Protein AF-A0A3B4EG33-F1 (afdb_monomer)

InterPro domains:
  IPR003597 Immunoglobulin C1-set [PF07654] (203-284)
  IPR003597 Immunoglobulin C1-set [SM00407] (216-288)
  IPR003598 Immunoglobulin subtype 2 [SM00408] (91-174)
  IPR003599 Immunoglobulin domain subtype [SM00409] (85-185)
  IPR007110 Immunoglobulin-like domain [PS50835] (79-181)
  IPR007110 Immunoglobulin-like domain [PS50835] (200-291)
  IPR013106 Immunoglobulin V-set domain [PF07686] (83-178)
  IPR013106 Immunoglobulin V-set domain [SM00406] (95-169)
  IPR013783 Immunoglobulin-like fold [G3DSA:2.60.40.10] (71-199)
  IPR013783 Immunoglobulin-like fold [G3DSA:2.60.40.10] (200-301)
  IPR036179 Immunoglobulin-like domain superfamily [SSF48726] (80-194)
  IPR036179 Immunoglobulin-like domain superfamily [SSF48726] (197-286)
  IPR050150 Immunoglobulin Variable Light Chain [PTHR23267] (76-169)

Sequence (302 aa):
MTESCCPTNFTHSNHDFGLHLHLDAHPLDSRSLTHLSLCKLISVLFDVHCVVFYVSYNISFNVFILFFSFTFSGSSGQITVTQTPAVKTVSPGDSVTISCRTSPAVYADVALSWYQQKPGEAPKLLIYSADTLDDGVPARFSGSGSGSDFTLTISNVQTEDAGDYYCQSLHEISGINQFVSLWYTFGGGTKLSVGSVAAPTLTVLPPSSVELQQGKATLVCLANKGFPSDWRLSWKVDGSSWSSGVSQSPGLLQKDNGLYSWSSTLTLQEDQWLKKTVTCEATKDSQPPVSQTLRREQCTGQ

Structure (mmCIF, N/CA/C/O backbone):
data_AF-A0A3B4EG33-F1
#
_entry.id   AF-A0A3B4EG33-F1
#
loop_
_atom_site.group_PDB
_atom_site.id
_atom_site.type_symbol
_atom_site.label_atom_id
_atom_site.label_alt_id
_atom_site.label_comp_id
_atom_site.label_asym_id
_atom_site.label_entity_id
_atom_site.label_seq_id
_atom_site.pdbx_PDB_ins_code
_atom_site.Cartn_x
_atom_site.Cartn_y
_atom_site.Cartn_z
_atom_site.occupancy
_atom_site.B_iso_or_equiv
_atom_site.auth_seq_id
_atom_site.auth_comp_id
_atom_site.auth_asym_id
_atom_site.auth_atom_id
_atom_site.pdbx_PDB_model_num
ATOM 1 N N . MET A 1 1 ? 62.192 -4.457 61.101 1.00 24.97 1 MET A N 1
ATOM 2 C CA . MET A 1 1 ? 62.662 -3.128 60.666 1.00 24.97 1 MET A CA 1
ATOM 3 C C . MET A 1 1 ? 62.857 -3.252 59.168 1.00 24.97 1 MET A C 1
ATOM 5 O O . MET A 1 1 ? 63.709 -4.029 58.769 1.00 24.97 1 MET A O 1
ATOM 9 N N . THR A 1 2 ? 61.780 -2.974 58.422 1.00 24.73 2 THR A N 1
ATOM 10 C CA . THR A 1 2 ? 61.664 -1.782 57.543 1.00 24.73 2 THR A CA 1
ATOM 11 C C . THR A 1 2 ? 62.662 -1.912 56.386 1.00 24.73 2 THR A C 1
ATOM 13 O O . THR A 1 2 ? 63.853 -1.991 56.625 1.00 24.73 2 THR A O 1
ATOM 16 N N . GLU A 1 3 ? 62.262 -2.060 55.128 1.00 26.31 3 GLU A N 1
ATOM 17 C CA . GLU A 1 3 ? 61.272 -1.244 54.433 1.00 26.31 3 GLU A CA 1
ATOM 18 C C . GLU A 1 3 ? 60.801 -1.924 53.142 1.00 26.31 3 GLU A C 1
ATOM 20 O O . GLU A 1 3 ? 61.539 -2.634 52.461 1.00 26.31 3 GLU A O 1
ATOM 25 N N . SER A 1 4 ? 59.546 -1.652 52.806 1.00 29.95 4 SER A N 1
ATOM 26 C CA . SER A 1 4 ? 59.002 -1.739 51.462 1.00 29.95 4 SER A CA 1
ATOM 27 C C . SER A 1 4 ? 59.868 -0.962 50.466 1.00 29.95 4 SER A C 1
ATOM 29 O O . SER A 1 4 ? 59.920 0.264 50.528 1.00 29.95 4 SER A O 1
ATOM 31 N N . CYS A 1 5 ? 60.433 -1.628 49.460 1.00 27.00 5 CYS A N 1
ATOM 32 C CA . CYS A 1 5 ? 60.751 -0.958 48.197 1.00 27.00 5 CYS A CA 1
ATOM 33 C C . CYS A 1 5 ? 59.521 -0.991 47.287 1.00 27.00 5 CYS A C 1
ATOM 35 O O . CYS A 1 5 ? 59.492 -1.651 46.257 1.00 27.00 5 CYS A O 1
ATOM 37 N N . CYS A 1 6 ? 58.481 -0.287 47.707 1.00 37.41 6 CYS A N 1
ATOM 38 C CA . CYS A 1 6 ? 57.630 0.477 46.808 1.00 37.41 6 CYS A CA 1
ATOM 39 C C . CYS A 1 6 ? 57.220 1.699 47.629 1.00 37.41 6 CYS A C 1
ATOM 41 O O . CYS A 1 6 ? 56.752 1.536 48.754 1.00 37.41 6 CYS A O 1
ATOM 43 N N . PRO A 1 7 ? 57.430 2.910 47.108 1.00 34.12 7 PRO A N 1
ATOM 44 C CA . PRO A 1 7 ? 56.523 3.311 46.047 1.00 34.12 7 PRO A CA 1
ATOM 45 C C . PRO A 1 7 ? 57.210 4.136 44.961 1.00 34.12 7 PRO A C 1
ATOM 47 O O . PRO A 1 7 ? 58.134 4.896 45.226 1.00 34.12 7 PRO A O 1
ATOM 50 N N . THR A 1 8 ? 56.674 4.104 43.748 1.00 33.59 8 THR A N 1
ATOM 51 C CA . THR A 1 8 ? 56.235 5.371 43.156 1.00 33.59 8 THR A CA 1
ATOM 52 C C . THR A 1 8 ? 55.248 5.131 42.030 1.00 33.59 8 THR A C 1
ATOM 54 O O . THR A 1 8 ? 55.395 4.249 41.191 1.00 33.59 8 THR A O 1
ATOM 57 N N . ASN A 1 9 ? 54.185 5.919 42.108 1.00 26.64 9 ASN A N 1
ATOM 58 C CA . ASN A 1 9 ? 53.047 5.970 41.220 1.00 26.64 9 ASN A CA 1
ATOM 59 C C . ASN A 1 9 ? 53.466 6.140 39.757 1.00 26.64 9 ASN A C 1
ATOM 61 O O . ASN A 1 9 ? 54.214 7.056 39.425 1.00 26.64 9 ASN A O 1
ATOM 65 N N . PHE A 1 10 ? 52.879 5.336 38.873 1.00 28.81 10 PHE A N 1
ATOM 66 C CA . PHE A 1 10 ? 52.752 5.706 37.468 1.00 28.81 10 PHE A CA 1
ATOM 67 C C . PHE A 1 10 ? 51.628 6.738 37.348 1.00 28.81 10 PHE A C 1
ATOM 69 O O . PHE A 1 10 ? 50.454 6.389 37.245 1.00 28.81 10 PHE A O 1
ATOM 76 N N . THR A 1 11 ? 51.969 8.023 37.388 1.00 25.95 11 THR A N 1
ATOM 77 C CA . THR A 1 11 ? 51.078 9.077 36.890 1.0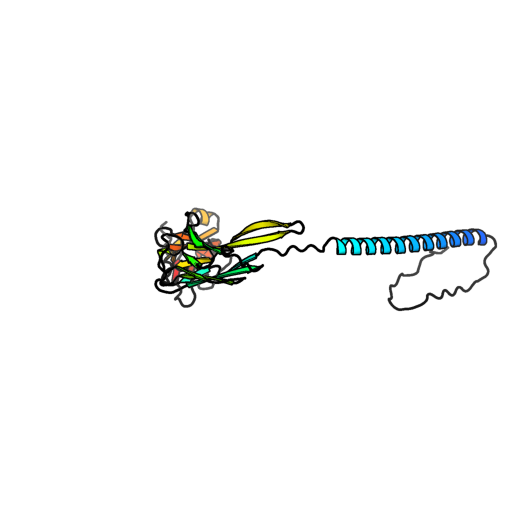0 25.95 11 THR A CA 1
ATOM 78 C C . THR A 1 11 ? 51.411 9.349 35.431 1.00 25.95 11 THR A C 1
ATOM 80 O O . THR A 1 11 ? 52.515 9.778 35.105 1.00 25.95 11 THR A O 1
ATOM 83 N N . HIS A 1 12 ? 50.444 9.079 34.558 1.00 27.97 12 HIS A N 1
ATOM 84 C CA . HIS A 1 12 ? 50.509 9.375 33.134 1.00 27.97 12 HIS A CA 1
ATOM 85 C C . HIS A 1 12 ? 50.357 10.888 32.925 1.00 27.97 12 HIS A C 1
ATOM 87 O O . HIS A 1 12 ? 49.354 11.471 33.332 1.00 27.97 12 HIS A O 1
ATOM 93 N N . SER A 1 13 ? 51.338 11.519 32.285 1.00 27.19 13 SER A N 1
ATOM 94 C CA . SER A 1 13 ? 51.244 12.899 31.811 1.00 27.19 13 SER A CA 1
ATOM 95 C C . SER A 1 13 ? 51.891 12.977 30.436 1.00 27.19 13 SER A C 1
ATOM 97 O O . SER A 1 13 ? 53.105 12.841 30.304 1.00 27.19 13 SER A O 1
ATOM 99 N N . ASN A 1 14 ? 51.060 13.188 29.415 1.00 36.12 14 ASN A N 1
ATOM 100 C CA . ASN A 1 14 ? 51.507 13.636 28.103 1.00 36.12 14 ASN A CA 1
ATOM 101 C C . ASN A 1 14 ? 52.147 15.011 28.270 1.00 36.12 14 ASN A C 1
ATOM 103 O O . ASN A 1 14 ? 51.453 15.929 28.685 1.00 36.12 14 ASN A O 1
ATOM 107 N N . HIS A 1 15 ? 53.433 15.134 27.967 1.00 28.55 15 HIS A N 1
ATOM 108 C CA . HIS A 1 15 ? 54.049 16.249 27.248 1.00 28.55 15 HIS A CA 1
ATOM 109 C C . HIS A 1 15 ? 55.567 16.027 27.258 1.00 28.55 15 HIS A C 1
ATOM 111 O O . HIS A 1 15 ? 56.162 15.874 28.315 1.00 28.55 15 HIS A O 1
ATOM 117 N N . ASP A 1 16 ? 56.130 15.954 26.055 1.00 29.36 16 ASP A N 1
ATOM 118 C CA . ASP A 1 16 ? 57.463 16.412 25.655 1.00 29.36 16 ASP A CA 1
ATOM 119 C C . ASP A 1 16 ? 58.681 16.254 26.599 1.00 29.36 16 ASP A C 1
ATOM 121 O O . ASP A 1 16 ? 58.765 16.832 27.675 1.00 29.36 16 ASP A O 1
ATOM 125 N N . PHE A 1 17 ? 59.705 15.595 26.041 1.00 33.69 17 PHE A N 1
ATOM 126 C CA . PHE A 1 17 ? 61.138 15.650 26.368 1.00 33.69 17 PHE A CA 1
ATOM 127 C C . PHE A 1 17 ? 61.648 15.142 27.735 1.00 33.69 17 PHE A C 1
ATOM 129 O O . PHE A 1 17 ? 61.548 15.792 28.765 1.00 33.69 17 PHE A O 1
ATOM 136 N N . GLY A 1 18 ? 62.424 14.051 27.659 1.00 29.05 18 GLY A N 1
ATOM 137 C CA . GLY A 1 18 ? 63.683 13.897 28.401 1.00 29.05 18 GLY A CA 1
ATOM 138 C C . GLY A 1 18 ? 63.581 13.536 29.885 1.00 29.05 18 GLY A C 1
ATOM 139 O O . GLY A 1 18 ? 63.550 14.402 30.752 1.00 29.05 18 GLY A O 1
ATOM 140 N N . LEU A 1 19 ? 63.677 12.243 30.203 1.00 29.06 19 LEU A N 1
ATOM 141 C CA . LEU A 1 19 ? 63.882 11.782 31.578 1.00 29.06 19 LEU A CA 1
ATOM 142 C C . LEU A 1 19 ? 65.368 11.909 31.957 1.00 29.06 19 LEU A C 1
ATOM 144 O O . LEU A 1 19 ? 66.188 11.037 31.673 1.00 29.06 19 LEU A O 1
ATOM 148 N N . HIS A 1 20 ? 65.708 13.029 32.595 1.00 27.95 20 HIS A N 1
ATOM 149 C CA . HIS A 1 20 ? 66.979 13.230 33.285 1.00 27.95 20 HIS A CA 1
ATOM 150 C C . HIS A 1 20 ? 66.921 12.515 34.647 1.00 27.95 20 HIS A C 1
ATOM 152 O O . HIS A 1 20 ? 66.237 12.963 35.564 1.00 27.95 20 HIS A O 1
ATOM 158 N N . LEU A 1 21 ? 67.632 11.393 34.789 1.00 29.31 21 LEU A N 1
ATOM 159 C CA . LEU A 1 21 ? 67.801 10.706 36.073 1.00 29.31 21 LEU A CA 1
ATOM 160 C C . LEU A 1 21 ? 68.976 11.329 36.837 1.00 29.31 21 LEU A C 1
ATOM 162 O O . LEU A 1 21 ? 70.129 11.205 36.422 1.00 29.31 21 LEU A O 1
ATOM 166 N N . HIS A 1 22 ? 68.680 11.994 37.954 1.00 26.39 22 HIS A N 1
ATOM 167 C CA . HIS A 1 22 ? 69.670 12.428 38.937 1.00 26.39 22 HIS A CA 1
ATOM 168 C C . HIS A 1 22 ? 69.702 11.399 40.075 1.00 26.39 22 HIS A C 1
ATOM 170 O O . HIS A 1 22 ? 68.672 11.111 40.678 1.00 26.39 22 HIS A O 1
ATOM 176 N N . LEU A 1 23 ? 70.867 10.802 40.324 1.00 30.48 23 LEU A N 1
ATOM 177 C CA . LEU A 1 23 ? 71.096 9.840 41.402 1.00 30.48 23 LEU A CA 1
ATOM 178 C C . LEU A 1 23 ? 72.274 10.345 42.237 1.00 30.48 23 LEU A C 1
ATOM 180 O O . LEU A 1 23 ? 73.426 10.212 41.825 1.00 30.48 23 LEU A O 1
ATOM 184 N N . ASP A 1 24 ? 71.972 10.925 43.398 1.00 26.70 24 ASP A N 1
ATOM 185 C CA . ASP A 1 24 ? 72.963 11.233 44.428 1.00 26.70 24 ASP A CA 1
ATOM 186 C C . ASP A 1 24 ? 73.459 9.926 45.064 1.00 26.70 24 ASP A C 1
ATOM 188 O O . ASP A 1 24 ? 72.682 9.129 45.595 1.00 26.70 24 ASP A O 1
ATOM 192 N N . ALA A 1 25 ? 74.767 9.675 44.982 1.00 33.03 25 ALA A N 1
ATOM 193 C CA . ALA A 1 25 ? 75.395 8.456 45.480 1.00 33.03 25 ALA A CA 1
ATOM 194 C C . ALA A 1 25 ? 76.001 8.671 46.878 1.00 33.03 25 ALA A C 1
ATOM 196 O O . ALA A 1 25 ? 77.049 9.300 47.023 1.00 33.03 25 ALA A O 1
ATOM 197 N N . HIS A 1 26 ? 75.382 8.088 47.908 1.00 32.56 26 HIS A N 1
ATOM 198 C CA . HIS A 1 26 ? 76.055 7.786 49.176 1.00 32.56 26 HIS A CA 1
ATOM 199 C C . HIS A 1 26 ? 76.911 6.505 49.034 1.00 32.56 26 HIS A C 1
ATOM 201 O O . HIS A 1 26 ? 76.544 5.611 48.266 1.00 32.56 26 HIS A O 1
ATOM 207 N N . PRO A 1 27 ? 78.048 6.377 49.746 1.00 31.94 27 PRO A N 1
ATOM 208 C CA . PRO A 1 27 ? 78.968 5.256 49.556 1.00 31.94 27 PRO A CA 1
ATOM 209 C C . PRO A 1 27 ? 78.394 3.962 50.158 1.00 31.94 27 PRO A C 1
ATOM 211 O O . PRO A 1 27 ? 78.076 3.916 51.345 1.00 31.94 27 PRO A O 1
ATOM 214 N N . LEU A 1 28 ? 78.276 2.906 49.342 1.00 36.03 28 LEU A N 1
ATOM 215 C CA . LEU A 1 28 ? 77.775 1.584 49.742 1.00 36.03 28 LEU A CA 1
ATOM 216 C C . LEU A 1 28 ? 78.833 0.479 49.563 1.00 36.03 28 LEU A C 1
ATOM 218 O O . LEU A 1 28 ? 79.635 0.491 48.632 1.00 36.03 28 LEU A O 1
ATOM 222 N N . ASP A 1 29 ? 78.784 -0.468 50.498 1.00 32.62 29 ASP A N 1
ATOM 223 C CA . ASP A 1 29 ? 79.732 -1.539 50.824 1.00 32.62 29 ASP A CA 1
ATOM 224 C C . ASP A 1 29 ? 79.921 -2.635 49.737 1.00 32.62 29 ASP A C 1
ATOM 226 O O . ASP A 1 29 ? 79.068 -2.910 48.888 1.00 32.62 29 ASP A O 1
ATOM 230 N N . SER A 1 30 ? 81.071 -3.306 49.808 1.00 37.91 30 SER A N 1
ATOM 231 C CA . SER A 1 30 ? 81.714 -4.231 48.860 1.00 37.91 30 SER A CA 1
ATOM 232 C C . SER A 1 30 ? 80.951 -5.515 48.474 1.00 37.91 30 SER A C 1
ATOM 234 O O . SER A 1 30 ? 81.369 -6.207 47.546 1.00 37.91 30 SER A O 1
ATOM 236 N N . ARG A 1 31 ? 79.803 -5.831 49.093 1.00 42.84 31 ARG A N 1
ATOM 237 C CA . ARG A 1 31 ? 78.912 -6.946 48.680 1.00 42.84 31 ARG A CA 1
ATOM 238 C C . ARG A 1 31 ? 77.836 -6.555 47.650 1.00 42.84 31 ARG A C 1
ATOM 240 O O . ARG A 1 31 ? 77.095 -7.419 47.193 1.00 42.84 31 ARG A O 1
ATOM 247 N N . SER A 1 32 ? 77.767 -5.281 47.256 1.00 41.88 32 SER A N 1
ATOM 248 C CA . SER A 1 32 ? 76.738 -4.718 46.359 1.00 41.88 32 SER A CA 1
ATOM 249 C C . SER A 1 32 ? 77.097 -4.756 44.855 1.00 41.88 32 SER A C 1
ATOM 251 O O . SER A 1 32 ? 76.221 -4.783 43.990 1.00 41.88 32 SER A O 1
ATOM 253 N N . LEU A 1 33 ? 78.385 -4.817 44.499 1.00 38.12 33 LEU A N 1
ATOM 254 C CA . LEU A 1 33 ? 78.856 -4.572 43.123 1.00 38.12 33 LEU A CA 1
ATOM 255 C C . LEU A 1 33 ? 78.569 -5.702 42.113 1.00 38.12 33 LEU A C 1
ATOM 257 O O . LEU A 1 33 ? 78.346 -5.425 40.934 1.00 38.12 33 LEU A O 1
ATOM 261 N N . THR A 1 34 ? 78.519 -6.966 42.542 1.00 40.66 34 THR A N 1
ATOM 262 C CA . THR A 1 34 ? 78.201 -8.102 41.652 1.00 40.66 34 THR A CA 1
ATOM 263 C C . THR A 1 34 ? 76.704 -8.199 41.342 1.00 40.66 34 THR A C 1
ATOM 265 O O . THR A 1 34 ? 76.329 -8.516 40.214 1.00 40.66 34 THR A O 1
ATOM 268 N N . HIS A 1 35 ? 75.846 -7.841 42.302 1.00 40.53 35 HIS A N 1
ATOM 269 C CA . HIS A 1 35 ? 74.387 -7.833 42.142 1.00 40.53 35 HIS A CA 1
ATOM 270 C C . HIS A 1 35 ? 73.902 -6.646 41.286 1.00 40.53 35 HIS A C 1
ATOM 272 O O . HIS A 1 35 ? 72.966 -6.780 40.498 1.00 40.53 35 HIS A O 1
ATOM 278 N N . LEU A 1 36 ? 74.586 -5.496 41.370 1.00 42.66 36 LEU A N 1
ATOM 279 C CA . LEU A 1 36 ? 74.290 -4.302 40.569 1.00 42.66 36 LEU A CA 1
ATOM 280 C C . LEU A 1 36 ? 74.661 -4.471 39.081 1.00 42.66 36 LEU A C 1
ATOM 282 O O . LEU A 1 36 ? 73.988 -3.923 38.209 1.00 42.66 36 LEU A O 1
ATOM 286 N N . SER A 1 37 ? 75.719 -5.236 38.786 1.00 49.59 37 SER A N 1
ATOM 287 C CA . SER A 1 37 ? 76.188 -5.515 37.418 1.00 49.59 37 SER A CA 1
ATOM 288 C C . SER A 1 37 ? 75.230 -6.436 36.648 1.00 49.59 37 SER A C 1
ATOM 290 O O . SER A 1 37 ? 74.883 -6.160 35.499 1.00 49.59 37 SER A O 1
ATOM 292 N N . LEU A 1 38 ? 74.714 -7.481 37.307 1.00 47.25 38 LEU A N 1
ATOM 293 C CA . LEU A 1 38 ? 73.763 -8.420 36.705 1.00 47.25 38 LEU A CA 1
ATOM 294 C C . LEU A 1 38 ? 72.389 -7.768 36.450 1.00 47.25 38 LEU A C 1
ATOM 296 O O . LEU A 1 38 ? 71.824 -7.938 35.373 1.00 47.25 38 LEU A O 1
ATOM 300 N N . CYS A 1 39 ? 71.885 -6.951 37.387 1.00 44.69 39 CYS A N 1
ATOM 301 C CA . CYS A 1 39 ? 70.633 -6.200 37.205 1.00 44.69 39 CYS A CA 1
ATOM 302 C C . CYS A 1 39 ? 70.703 -5.187 36.051 1.00 44.69 39 CYS A C 1
ATOM 304 O O . CYS A 1 39 ? 69.736 -5.051 35.304 1.00 44.69 39 CYS A O 1
ATOM 306 N N . LYS A 1 40 ? 71.840 -4.498 35.867 1.00 45.72 40 LYS A N 1
ATOM 307 C CA . LYS A 1 40 ? 72.027 -3.559 34.748 1.00 45.72 40 LYS A CA 1
ATOM 308 C C . LYS A 1 40 ? 72.055 -4.272 33.395 1.00 45.72 40 LYS A C 1
ATOM 310 O O . LYS A 1 40 ? 71.432 -3.788 32.458 1.00 45.72 40 LYS A O 1
ATOM 315 N N . LEU A 1 41 ? 72.710 -5.432 33.294 1.00 44.12 41 LEU A N 1
ATOM 316 C CA . LEU A 1 41 ? 72.718 -6.220 32.055 1.00 44.12 41 LEU A CA 1
ATOM 317 C C . LEU A 1 41 ? 71.318 -6.757 31.708 1.00 44.12 41 LEU A C 1
ATOM 319 O O . LEU A 1 41 ? 70.908 -6.693 30.554 1.00 44.12 41 LEU A O 1
ATOM 323 N N . ILE A 1 42 ? 70.574 -7.245 32.708 1.00 49.25 42 ILE A N 1
ATOM 324 C CA . ILE A 1 42 ? 69.209 -7.765 32.528 1.00 49.25 42 ILE A CA 1
ATOM 325 C C . ILE A 1 42 ? 68.242 -6.643 32.129 1.00 49.25 42 ILE A C 1
ATOM 327 O O . ILE A 1 42 ? 67.457 -6.847 31.210 1.00 49.25 42 ILE A O 1
ATOM 331 N N . SER A 1 43 ? 68.335 -5.456 32.743 1.00 43.81 43 SER A N 1
ATOM 332 C CA . SER A 1 43 ? 67.522 -4.284 32.373 1.00 43.81 43 SER A CA 1
ATOM 333 C C . SER A 1 43 ? 67.770 -3.852 30.926 1.00 43.81 43 SER A C 1
ATOM 335 O O . SER A 1 43 ? 66.819 -3.647 30.182 1.00 43.81 43 SER A O 1
ATOM 337 N N . VAL A 1 44 ? 69.037 -3.788 30.497 1.00 49.56 44 VAL A N 1
ATOM 338 C CA . VAL A 1 44 ? 69.395 -3.409 29.119 1.00 49.56 44 VAL A CA 1
ATOM 339 C C . VAL A 1 44 ? 68.941 -4.471 28.109 1.00 49.56 44 VAL A C 1
ATOM 341 O O . VAL A 1 44 ? 68.440 -4.118 27.045 1.00 49.56 44 VAL A O 1
ATOM 344 N N . LEU A 1 45 ? 69.044 -5.768 28.429 1.00 48.31 45 LEU A N 1
ATOM 345 C CA . LEU A 1 45 ? 68.499 -6.828 27.569 1.00 48.31 45 LEU A CA 1
ATOM 346 C C . LEU A 1 45 ? 66.962 -6.800 27.494 1.00 48.31 45 LEU A C 1
ATOM 348 O O . LEU A 1 45 ? 66.411 -7.102 26.435 1.00 48.31 45 LEU A O 1
ATOM 352 N N . PHE A 1 46 ? 66.269 -6.454 28.584 1.00 48.91 46 PHE A N 1
ATOM 353 C CA . PHE A 1 46 ? 64.807 -6.336 28.598 1.00 48.91 46 PHE A CA 1
ATOM 354 C C . PHE A 1 46 ? 64.332 -5.136 27.769 1.00 48.91 46 PHE A C 1
ATOM 356 O O . PHE A 1 46 ? 63.409 -5.289 26.974 1.00 48.91 46 PHE A O 1
ATOM 363 N N . ASP A 1 47 ? 65.007 -3.986 27.874 1.00 53.12 47 ASP A N 1
ATOM 364 C CA . ASP A 1 47 ? 64.711 -2.790 27.073 1.00 53.12 47 ASP A CA 1
ATOM 365 C C . ASP A 1 47 ? 64.964 -3.020 25.579 1.00 53.12 47 ASP A C 1
ATOM 367 O O . ASP A 1 47 ? 64.117 -2.692 24.748 1.00 53.12 47 ASP A O 1
ATOM 371 N N . VAL A 1 48 ? 66.088 -3.648 25.214 1.00 53.19 48 VAL A N 1
ATOM 372 C CA . VAL A 1 48 ? 66.397 -3.952 23.807 1.00 53.19 48 VAL A CA 1
ATOM 373 C C . VAL A 1 48 ? 65.396 -4.954 23.228 1.00 53.19 48 VAL A C 1
ATOM 375 O O . VAL 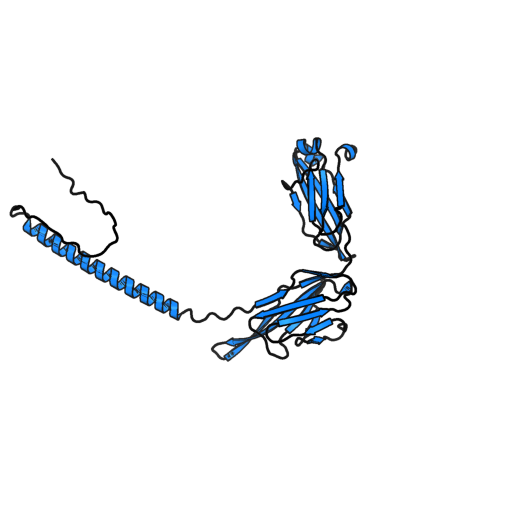A 1 48 ? 64.907 -4.743 22.118 1.00 53.19 48 VAL A O 1
ATOM 378 N N . HIS A 1 49 ? 65.018 -6.001 23.970 1.00 52.41 49 HIS A N 1
ATOM 379 C CA . HIS A 1 49 ? 63.963 -6.911 23.520 1.00 52.41 49 HIS A CA 1
ATOM 380 C C . HIS A 1 49 ? 62.608 -6.204 23.401 1.00 52.41 49 HIS A C 1
ATOM 382 O O . HIS A 1 49 ? 61.940 -6.386 22.387 1.00 52.41 49 HIS A O 1
ATOM 388 N N . CYS A 1 50 ? 62.217 -5.357 24.358 1.00 52.53 50 CYS A N 1
ATOM 389 C CA . CYS A 1 50 ? 60.972 -4.585 24.284 1.00 52.53 50 CYS A CA 1
ATOM 390 C C . CYS A 1 50 ? 60.930 -3.666 23.058 1.00 52.53 50 CYS A C 1
ATOM 392 O O . CYS A 1 50 ? 59.926 -3.642 22.349 1.00 52.53 50 CYS A O 1
ATOM 394 N N . VAL A 1 51 ? 62.020 -2.950 22.764 1.00 55.62 51 VAL A N 1
ATOM 395 C CA . VAL A 1 51 ? 62.106 -2.064 21.593 1.00 55.62 51 VAL A CA 1
ATOM 396 C C . VAL A 1 51 ? 62.058 -2.869 20.292 1.00 55.62 51 VAL A C 1
ATOM 398 O O . VAL A 1 51 ? 61.315 -2.504 19.383 1.00 55.62 51 VAL A O 1
ATOM 401 N N . VAL A 1 52 ? 62.770 -3.997 20.198 1.00 56.91 52 VAL A N 1
ATOM 402 C CA . VAL A 1 52 ? 62.736 -4.871 19.009 1.00 56.91 52 VAL A CA 1
ATOM 403 C C . VAL A 1 52 ? 61.348 -5.491 18.802 1.00 56.91 52 VAL A C 1
ATOM 405 O O . VAL A 1 52 ? 60.866 -5.529 17.666 1.00 56.91 52 VAL A O 1
ATOM 408 N N . PHE A 1 53 ? 60.674 -5.920 19.875 1.00 54.94 53 PHE A N 1
ATOM 409 C CA . PHE A 1 53 ? 59.294 -6.412 19.824 1.00 54.94 53 PHE A CA 1
ATOM 410 C C . PHE A 1 53 ? 58.313 -5.307 19.416 1.00 54.94 53 PHE A C 1
ATOM 412 O O . PHE A 1 53 ? 57.474 -5.536 18.547 1.00 54.94 53 PHE A O 1
ATOM 419 N N . TYR A 1 54 ? 58.442 -4.100 19.972 1.00 61.88 54 TYR A N 1
ATOM 420 C CA . TYR A 1 54 ? 57.592 -2.955 19.642 1.00 61.88 54 TYR A CA 1
ATOM 421 C C . TYR A 1 54 ? 57.753 -2.522 18.179 1.00 61.88 54 TYR A C 1
ATOM 423 O O . TYR A 1 54 ? 56.760 -2.323 17.478 1.00 61.88 54 TYR A O 1
ATOM 431 N N . VAL A 1 55 ? 58.991 -2.424 17.685 1.00 55.91 55 VAL A N 1
ATOM 432 C CA . VAL A 1 55 ? 59.279 -2.058 16.289 1.00 55.91 55 VAL A CA 1
ATOM 433 C C . VAL A 1 55 ? 58.812 -3.159 15.330 1.00 55.91 55 VAL A C 1
ATOM 435 O O . VAL A 1 55 ? 58.148 -2.853 14.342 1.00 55.91 55 VAL A O 1
ATOM 438 N N . SER A 1 56 ? 59.055 -4.438 15.641 1.00 58.41 56 SER A N 1
ATOM 439 C CA . SER A 1 56 ? 58.587 -5.564 14.811 1.00 58.41 56 SER A CA 1
ATOM 440 C C . SER A 1 56 ? 57.062 -5.679 14.773 1.00 58.41 56 SER A C 1
ATOM 442 O O . SER A 1 56 ? 56.498 -5.956 13.713 1.00 58.41 56 SER A O 1
ATOM 444 N N . TYR A 1 57 ? 56.381 -5.427 15.897 1.00 66.62 57 TYR A N 1
ATOM 445 C CA . TYR A 1 57 ? 54.919 -5.396 15.972 1.00 66.62 57 TYR A CA 1
ATOM 446 C C . TYR A 1 57 ? 54.345 -4.250 15.135 1.00 66.62 57 TYR A C 1
ATOM 448 O O . TYR A 1 57 ? 53.449 -4.476 14.326 1.00 66.62 57 TYR A O 1
ATOM 456 N N . ASN A 1 58 ? 54.906 -3.041 15.249 1.00 67.44 58 ASN A N 1
ATOM 457 C CA . ASN A 1 58 ? 54.467 -1.891 14.457 1.00 67.44 58 ASN A CA 1
ATOM 458 C C . ASN A 1 58 ? 54.712 -2.092 12.955 1.00 67.44 58 ASN A C 1
ATOM 460 O O . ASN A 1 58 ? 53.831 -1.776 12.159 1.00 67.44 58 ASN A O 1
ATOM 464 N N . ILE A 1 59 ? 55.856 -2.649 12.543 1.00 68.44 59 ILE A N 1
ATOM 465 C CA . ILE A 1 59 ? 56.120 -2.958 11.127 1.00 68.44 59 ILE A CA 1
ATOM 466 C C . ILE A 1 59 ? 55.128 -4.009 10.621 1.00 68.44 59 ILE A C 1
ATOM 468 O O . ILE A 1 59 ? 54.510 -3.806 9.581 1.00 68.44 59 ILE A O 1
ATOM 472 N N . SER A 1 60 ? 54.914 -5.090 11.375 1.00 67.62 60 SER A N 1
ATOM 473 C CA . SER A 1 60 ? 53.972 -6.152 10.995 1.00 67.62 60 SER A CA 1
ATOM 474 C C . SER A 1 60 ? 52.533 -5.637 10.907 1.00 67.62 60 SER A C 1
ATOM 476 O O . SER A 1 60 ? 51.815 -5.987 9.975 1.00 67.62 60 SER A O 1
ATOM 478 N N . PHE A 1 61 ? 52.125 -4.756 11.823 1.00 68.69 61 PHE A N 1
ATOM 479 C CA . PHE A 1 61 ? 50.805 -4.126 11.833 1.00 68.69 61 PHE A CA 1
ATOM 480 C C . PHE A 1 61 ? 50.613 -3.153 10.660 1.00 68.69 61 PHE A C 1
ATOM 482 O O . PHE A 1 61 ? 49.579 -3.190 10.000 1.00 68.69 61 PHE A O 1
ATOM 489 N N . ASN A 1 62 ? 51.617 -2.331 10.336 1.00 68.75 62 ASN A N 1
ATOM 490 C CA . ASN A 1 62 ? 51.555 -1.422 9.185 1.00 68.75 62 ASN A CA 1
ATOM 491 C C . ASN A 1 62 ? 51.590 -2.180 7.848 1.00 68.75 62 ASN A C 1
ATOM 493 O O . ASN A 1 62 ? 50.849 -1.832 6.931 1.00 68.75 62 ASN A O 1
ATOM 497 N N . VAL A 1 63 ? 52.388 -3.250 7.742 1.00 70.94 63 VAL A N 1
ATOM 498 C CA . VAL A 1 63 ? 52.380 -4.150 6.577 1.00 70.94 63 VAL A CA 1
ATOM 499 C C . VAL A 1 63 ? 51.023 -4.838 6.449 1.00 70.94 63 VAL A C 1
ATOM 501 O O . VAL A 1 63 ? 50.488 -4.889 5.347 1.00 70.94 63 VAL A O 1
ATOM 504 N N . PHE A 1 64 ? 50.423 -5.289 7.554 1.00 65.75 64 PHE A N 1
ATOM 505 C CA . PHE A 1 64 ? 49.077 -5.864 7.563 1.00 65.75 64 PHE A CA 1
ATOM 506 C C . PHE A 1 64 ? 48.010 -4.847 7.130 1.00 65.75 64 PHE A C 1
ATOM 508 O O . PHE A 1 64 ? 47.168 -5.184 6.304 1.00 65.75 64 PHE A O 1
ATOM 515 N N . ILE A 1 65 ? 48.075 -3.591 7.592 1.00 66.44 65 ILE A N 1
ATOM 516 C CA . ILE A 1 65 ? 47.169 -2.515 7.151 1.00 66.44 65 ILE A CA 1
ATOM 517 C C . ILE A 1 65 ? 47.341 -2.209 5.662 1.00 66.44 65 ILE A C 1
ATOM 519 O O . ILE A 1 65 ? 46.342 -2.051 4.960 1.00 66.44 65 ILE A O 1
ATOM 523 N N . LEU A 1 66 ? 48.572 -2.147 5.150 1.00 59.81 66 LEU A N 1
ATOM 524 C CA . LEU A 1 66 ? 48.819 -1.937 3.721 1.00 59.81 66 LEU A CA 1
ATOM 525 C C . LEU A 1 66 ? 48.306 -3.120 2.891 1.00 59.81 66 LEU A C 1
ATOM 527 O O . LEU A 1 66 ? 47.648 -2.907 1.877 1.00 59.81 66 LEU A O 1
ATOM 531 N N . PHE A 1 67 ? 48.511 -4.357 3.349 1.00 59.62 67 PHE A N 1
ATOM 532 C CA . PHE A 1 67 ? 47.982 -5.560 2.700 1.00 59.62 67 PHE A CA 1
ATOM 533 C C . PHE A 1 67 ? 46.444 -5.589 2.714 1.00 59.62 67 PHE A C 1
ATOM 535 O O . PHE A 1 67 ? 45.818 -5.930 1.711 1.00 59.62 67 PHE A O 1
ATOM 542 N N . PHE A 1 68 ? 45.816 -5.161 3.814 1.00 57.03 68 PHE A N 1
ATOM 543 C CA . PHE A 1 68 ? 44.360 -5.021 3.920 1.00 57.03 68 PHE A CA 1
ATOM 544 C C . PHE A 1 68 ? 43.836 -3.890 3.016 1.00 57.03 68 PHE A C 1
ATOM 546 O O . PHE A 1 68 ? 42.821 -4.033 2.348 1.00 57.03 68 PHE A O 1
ATOM 553 N N . SER A 1 69 ? 44.575 -2.789 2.890 1.00 58.88 69 SER A N 1
ATOM 554 C CA . SER A 1 69 ? 44.208 -1.669 2.009 1.00 58.88 69 SER A CA 1
ATOM 555 C C . SER A 1 69 ? 44.317 -2.038 0.521 1.00 58.88 69 SER A C 1
ATOM 557 O O . SER A 1 69 ? 43.476 -1.636 -0.281 1.00 58.88 69 SER A O 1
ATOM 559 N N . PHE A 1 70 ? 45.308 -2.858 0.145 1.00 54.19 70 PHE A N 1
ATOM 560 C CA . PHE A 1 70 ? 45.472 -3.366 -1.223 1.00 54.19 70 PHE A CA 1
ATOM 561 C C . PHE A 1 70 ? 44.495 -4.499 -1.585 1.00 54.19 70 PHE A C 1
ATOM 563 O O . PHE A 1 70 ? 44.222 -4.705 -2.766 1.00 54.19 70 PHE A O 1
ATOM 570 N N . THR A 1 71 ? 43.922 -5.206 -0.605 1.00 53.06 71 THR A N 1
ATOM 571 C CA . THR A 1 71 ? 42.965 -6.309 -0.842 1.00 53.06 71 THR A CA 1
ATOM 572 C C . THR A 1 71 ? 41.503 -5.860 -0.962 1.00 53.06 71 THR A C 1
ATOM 574 O O . THR A 1 71 ? 40.676 -6.644 -1.420 1.00 53.06 71 THR A O 1
ATOM 577 N N . PHE A 1 72 ? 41.178 -4.598 -0.650 1.00 51.75 72 PHE A N 1
ATOM 578 C CA . PHE A 1 72 ? 39.812 -4.050 -0.728 1.00 51.75 72 PHE A CA 1
ATOM 579 C C . PHE A 1 72 ? 39.528 -3.133 -1.935 1.00 51.75 72 PHE A C 1
ATOM 581 O O . PHE A 1 72 ? 38.465 -2.517 -1.997 1.00 51.75 72 PHE A O 1
ATOM 588 N N . SER A 1 73 ? 40.403 -3.066 -2.947 1.00 51.59 73 SER A N 1
ATOM 589 C CA . SER A 1 73 ? 40.151 -2.267 -4.170 1.00 51.59 73 SER A CA 1
ATOM 590 C C . SER A 1 73 ? 39.179 -2.933 -5.163 1.00 51.59 73 SER A C 1
ATOM 592 O O . SER A 1 73 ? 39.409 -2.953 -6.368 1.00 51.59 73 SER A O 1
ATOM 594 N N . GLY A 1 74 ? 38.071 -3.475 -4.657 1.00 51.00 74 GLY A N 1
ATOM 595 C CA . GLY A 1 74 ? 37.055 -4.172 -5.443 1.00 51.00 74 GLY A CA 1
ATOM 596 C C . GLY A 1 74 ? 35.644 -3.971 -4.899 1.00 51.00 74 GLY A C 1
ATOM 597 O O . GLY A 1 74 ? 34.923 -4.946 -4.708 1.00 51.00 74 GLY A O 1
ATOM 598 N N . SER A 1 75 ? 35.230 -2.726 -4.636 1.00 52.94 75 SER A N 1
ATOM 599 C CA . SER A 1 75 ? 33.803 -2.429 -4.454 1.00 52.94 75 SER A CA 1
ATOM 600 C C . SER A 1 75 ? 33.116 -2.537 -5.817 1.00 52.94 75 SER A C 1
ATOM 602 O O . SER A 1 75 ? 33.090 -1.588 -6.598 1.00 52.94 75 SER A O 1
ATOM 604 N N . SER A 1 76 ? 32.622 -3.731 -6.145 1.00 59.78 76 SER A N 1
ATOM 605 C CA . SER A 1 76 ? 31.696 -3.898 -7.266 1.00 59.78 76 SER A CA 1
ATOM 606 C C . SER A 1 76 ? 30.403 -3.181 -6.880 1.00 59.78 76 SER A C 1
ATOM 608 O O . SER A 1 76 ? 29.763 -3.563 -5.902 1.00 59.78 76 SER A O 1
ATOM 610 N N . GLY A 1 77 ? 30.067 -2.093 -7.581 1.00 61.78 77 GLY A N 1
ATOM 611 C CA . GLY A 1 77 ? 28.903 -1.267 -7.257 1.00 61.78 77 GLY A CA 1
ATOM 612 C C . GLY A 1 77 ? 27.628 -2.108 -7.185 1.00 61.78 77 GLY A C 1
ATOM 613 O O . GLY A 1 77 ? 27.317 -2.851 -8.114 1.00 61.78 77 GLY A O 1
ATOM 614 N N . GLN A 1 78 ? 26.902 -2.012 -6.071 1.00 72.81 78 GLN A N 1
ATOM 615 C CA . GLN A 1 78 ? 25.647 -2.734 -5.881 1.00 72.81 78 GLN A CA 1
ATOM 616 C C . GLN A 1 78 ? 24.613 -2.266 -6.914 1.00 72.81 78 GLN A C 1
ATOM 618 O O . GLN A 1 78 ? 24.308 -1.074 -6.994 1.00 72.81 78 GLN A O 1
ATOM 623 N N . ILE A 1 79 ? 24.045 -3.209 -7.671 1.00 82.06 79 ILE A N 1
ATOM 624 C CA . ILE A 1 79 ? 22.898 -2.933 -8.538 1.00 82.06 79 ILE A CA 1
ATOM 625 C C . ILE A 1 79 ? 21.682 -2.657 -7.662 1.00 82.06 79 ILE A C 1
ATOM 627 O O . ILE A 1 79 ? 21.343 -3.442 -6.775 1.00 82.06 79 ILE A O 1
ATOM 631 N N . THR A 1 80 ? 21.005 -1.549 -7.936 1.00 89.69 80 THR A N 1
ATOM 632 C CA . THR A 1 80 ? 19.770 -1.169 -7.257 1.00 89.69 80 THR A CA 1
ATOM 633 C C . THR A 1 80 ? 18.727 -0.711 -8.266 1.00 89.69 80 THR A C 1
ATOM 635 O O . THR A 1 80 ? 19.027 0.020 -9.211 1.00 89.69 80 THR A O 1
ATOM 638 N N . VAL A 1 81 ? 17.489 -1.147 -8.042 1.00 93.25 81 VAL A N 1
ATOM 639 C CA . VAL A 1 81 ? 16.309 -0.751 -8.812 1.00 93.25 81 VAL A CA 1
ATOM 640 C C . VAL A 1 81 ? 15.278 -0.238 -7.818 1.00 93.25 81 VAL A C 1
ATOM 642 O O . VAL A 1 81 ? 14.779 -0.981 -6.976 1.00 93.25 81 VAL A O 1
ATOM 645 N N . THR A 1 82 ? 14.998 1.060 -7.870 1.00 95.50 82 THR A N 1
ATOM 646 C CA . THR A 1 82 ? 14.122 1.742 -6.912 1.00 95.50 82 THR A CA 1
ATOM 647 C C . THR A 1 82 ? 12.843 2.175 -7.608 1.00 95.50 82 THR A C 1
ATOM 649 O O . THR A 1 82 ? 12.907 2.895 -8.599 1.00 95.50 82 THR A O 1
ATOM 652 N N . GLN A 1 83 ? 11.684 1.777 -7.081 1.00 97.31 83 GLN A N 1
ATOM 653 C CA . GLN A 1 83 ? 10.381 2.209 -7.587 1.00 97.31 83 GLN A CA 1
ATOM 654 C C . GLN A 1 83 ? 9.722 3.210 -6.650 1.00 97.31 83 GLN A C 1
ATOM 656 O O . GLN A 1 83 ? 9.775 3.062 -5.428 1.00 97.31 83 GLN A O 1
ATOM 661 N N . THR A 1 84 ? 9.079 4.219 -7.229 1.00 97.19 84 THR A N 1
ATOM 662 C CA . THR A 1 84 ? 8.345 5.236 -6.483 1.00 97.19 84 THR A CA 1
ATOM 663 C C . THR A 1 84 ? 7.026 5.595 -7.173 1.00 97.19 84 THR A C 1
ATOM 665 O O . THR A 1 84 ? 6.977 5.731 -8.396 1.00 97.19 84 THR A O 1
ATOM 668 N N . PRO A 1 85 ? 5.942 5.798 -6.402 1.00 96.75 85 PRO A N 1
ATOM 669 C CA . PRO A 1 85 ? 5.804 5.526 -4.964 1.00 96.75 85 PRO A CA 1
ATOM 670 C C . PRO A 1 85 ? 5.638 4.020 -4.671 1.00 96.75 85 PRO A C 1
ATOM 672 O O . PRO A 1 85 ? 5.321 3.246 -5.566 1.00 96.75 85 PRO A O 1
ATOM 675 N N . ALA A 1 86 ? 5.783 3.595 -3.412 1.00 95.12 86 ALA A N 1
ATOM 676 C CA . ALA A 1 86 ? 5.498 2.206 -3.019 1.00 95.12 86 ALA A CA 1
ATOM 677 C C . ALA A 1 86 ? 3.990 1.878 -3.053 1.00 95.12 86 ALA A C 1
ATOM 679 O O . ALA A 1 86 ? 3.590 0.760 -3.363 1.00 95.12 86 ALA A O 1
ATOM 680 N N . VAL A 1 87 ? 3.140 2.865 -2.749 1.00 92.25 87 VAL A N 1
ATOM 681 C CA . VAL A 1 87 ? 1.676 2.748 -2.794 1.00 92.25 87 VAL A CA 1
ATOM 682 C C . VAL A 1 87 ? 1.106 4.005 -3.436 1.00 92.25 87 VAL A C 1
ATOM 684 O O . VAL A 1 87 ? 1.503 5.120 -3.090 1.00 92.25 87 VAL A O 1
ATOM 687 N N . LYS A 1 88 ? 0.153 3.840 -4.351 1.00 93.56 88 LYS A N 1
ATOM 688 C CA . LYS A 1 88 ? -0.575 4.939 -4.985 1.00 93.56 88 LYS A CA 1
ATOM 689 C C . LYS A 1 88 ? -2.063 4.625 -5.018 1.00 93.56 88 LYS A C 1
ATOM 691 O O . LYS A 1 88 ? -2.465 3.520 -5.364 1.00 93.56 88 LYS A O 1
ATOM 696 N N . THR A 1 89 ? -2.877 5.616 -4.669 1.00 91.81 89 THR A N 1
ATOM 697 C CA . THR A 1 89 ? -4.326 5.578 -4.893 1.00 91.81 89 THR A CA 1
ATOM 698 C C . THR A 1 89 ? -4.693 6.596 -5.962 1.00 91.81 89 THR A C 1
ATOM 700 O O . THR A 1 89 ? -4.130 7.695 -5.973 1.00 91.81 89 THR A O 1
ATOM 703 N N . VAL A 1 90 ? -5.607 6.225 -6.853 1.00 93.06 90 VAL A N 1
ATOM 704 C CA . VAL A 1 90 ? -6.065 7.054 -7.971 1.00 93.06 90 VAL A CA 1
ATOM 705 C C . VAL A 1 90 ? -7.561 6.835 -8.217 1.00 93.06 90 VAL A C 1
ATOM 707 O O . VAL A 1 90 ? -8.073 5.739 -7.972 1.00 93.06 90 VAL A O 1
ATOM 710 N N . SER A 1 91 ? -8.273 7.870 -8.664 1.00 92.25 91 SER A N 1
ATOM 711 C CA . SER A 1 91 ? -9.687 7.731 -9.023 1.00 92.25 91 SER A CA 1
ATOM 712 C C . SER A 1 91 ? -9.811 7.177 -10.445 1.00 92.25 91 SER A C 1
ATOM 714 O O . SER A 1 91 ? -8.937 7.432 -11.276 1.00 92.25 91 SER A O 1
ATOM 716 N N . PRO A 1 92 ? -10.889 6.444 -10.772 1.00 93.38 92 PRO A N 1
ATOM 717 C CA . PRO A 1 92 ? -11.159 6.063 -12.152 1.00 93.38 92 PRO A CA 1
ATOM 718 C C . PRO A 1 92 ? -11.202 7.292 -13.075 1.00 93.38 92 PRO A C 1
ATOM 720 O O . PRO A 1 92 ? -11.800 8.308 -12.723 1.00 93.38 92 PRO A O 1
ATOM 723 N N . GLY A 1 93 ? -10.582 7.198 -14.250 1.00 94.38 93 GLY A N 1
ATOM 724 C CA . GLY A 1 93 ? -10.487 8.282 -15.233 1.00 94.38 93 GLY A CA 1
ATOM 725 C C . GLY A 1 93 ? -9.280 9.211 -15.065 1.00 94.38 93 GLY A C 1
ATOM 726 O O . GLY A 1 93 ? -8.870 9.847 -16.038 1.00 94.38 93 GLY A O 1
ATOM 727 N N . ASP A 1 94 ? -8.658 9.250 -13.886 1.00 95.75 94 ASP A N 1
ATOM 728 C CA . ASP A 1 94 ? -7.416 9.999 -13.676 1.00 95.75 94 ASP A CA 1
ATOM 729 C C . ASP A 1 94 ? -6.234 9.319 -14.394 1.00 95.75 94 ASP A C 1
ATOM 731 O O . ASP A 1 94 ? -6.340 8.213 -14.928 1.00 95.75 94 ASP A O 1
ATOM 735 N N . SER A 1 95 ? -5.077 9.984 -14.408 1.00 96.69 95 SER A N 1
ATOM 736 C CA . SER A 1 95 ? -3.815 9.402 -14.881 1.00 96.69 95 SER A CA 1
ATOM 737 C C . SER A 1 95 ? -2.849 9.177 -13.723 1.00 96.69 95 SER A C 1
ATOM 739 O O . SER A 1 95 ? -2.812 9.952 -12.764 1.00 96.69 95 SER A O 1
ATOM 741 N N . VAL A 1 96 ? -2.035 8.130 -13.817 1.00 97.06 96 VAL A N 1
ATOM 742 C CA . VAL A 1 96 ? -0.988 7.823 -12.837 1.00 97.06 96 VAL A CA 1
ATOM 743 C C . VAL A 1 96 ? 0.346 7.598 -13.529 1.00 97.06 96 VAL A C 1
ATOM 745 O O . VAL A 1 96 ? 0.406 6.983 -14.591 1.00 97.06 96 VAL A O 1
ATOM 748 N N . THR A 1 97 ? 1.415 8.069 -12.889 1.00 98.00 97 THR A N 1
ATOM 749 C CA . THR A 1 97 ? 2.795 7.818 -13.300 1.00 98.00 97 THR A CA 1
ATOM 750 C C . THR A 1 97 ? 3.532 7.113 -12.169 1.00 98.00 97 THR A C 1
ATOM 752 O O . THR A 1 97 ? 3.471 7.543 -11.013 1.00 98.00 97 THR A O 1
ATOM 755 N N . ILE A 1 98 ? 4.211 6.024 -12.511 1.00 98.31 98 ILE A N 1
ATOM 756 C CA . ILE A 1 98 ? 5.057 5.226 -11.627 1.00 98.31 98 ILE A CA 1
ATOM 757 C C . ILE A 1 98 ? 6.487 5.369 -12.128 1.00 98.31 98 ILE A C 1
ATOM 759 O O . ILE A 1 98 ? 6.746 5.169 -13.312 1.00 98.31 98 ILE A O 1
ATOM 763 N N . SER A 1 99 ? 7.411 5.714 -11.242 1.00 97.62 99 SER A N 1
ATOM 764 C CA . SER A 1 99 ? 8.816 5.913 -11.580 1.00 97.62 99 SER A CA 1
ATOM 765 C C . SER A 1 99 ? 9.648 4.704 -11.170 1.00 97.62 99 SER A C 1
ATOM 767 O O . SER A 1 99 ? 9.402 4.077 -10.139 1.00 97.62 99 SER A O 1
ATOM 769 N N . CYS A 1 100 ? 10.655 4.392 -11.976 1.00 96.50 100 CYS A N 1
ATOM 770 C CA . CYS A 1 100 ? 11.654 3.373 -11.714 1.00 96.50 100 CYS A CA 1
ATOM 771 C C . CYS A 1 100 ? 13.035 3.956 -11.992 1.00 96.50 100 CYS A C 1
ATOM 773 O O . CYS A 1 100 ? 13.280 4.494 -13.071 1.00 96.50 100 CYS A O 1
ATOM 775 N N . ARG A 1 101 ? 13.927 3.855 -11.008 1.00 95.00 101 ARG A N 1
ATOM 776 C CA . ARG A 1 101 ? 15.288 4.364 -11.095 1.00 95.00 101 ARG A CA 1
ATOM 777 C C . ARG A 1 101 ? 16.303 3.246 -10.930 1.00 95.00 101 ARG A C 1
ATOM 779 O O . ARG A 1 101 ? 16.261 2.534 -9.926 1.00 95.00 101 ARG A O 1
ATOM 786 N N . THR A 1 102 ? 17.227 3.118 -11.875 1.00 92.06 102 THR A N 1
ATOM 787 C CA . THR A 1 102 ? 18.289 2.109 -11.855 1.00 92.06 102 THR A CA 1
ATOM 788 C C . THR A 1 102 ? 19.641 2.741 -11.531 1.00 92.06 102 THR A C 1
ATOM 790 O O . THR A 1 102 ? 20.000 3.811 -12.029 1.00 92.06 102 THR A O 1
ATOM 793 N N . SER A 1 103 ? 20.424 2.060 -10.701 1.00 88.50 103 SER A N 1
ATOM 794 C CA . SER A 1 103 ? 21.837 2.359 -10.488 1.00 88.50 103 SER A CA 1
ATOM 795 C C . SER A 1 103 ? 22.614 1.047 -10.555 1.00 88.50 103 SER A C 1
A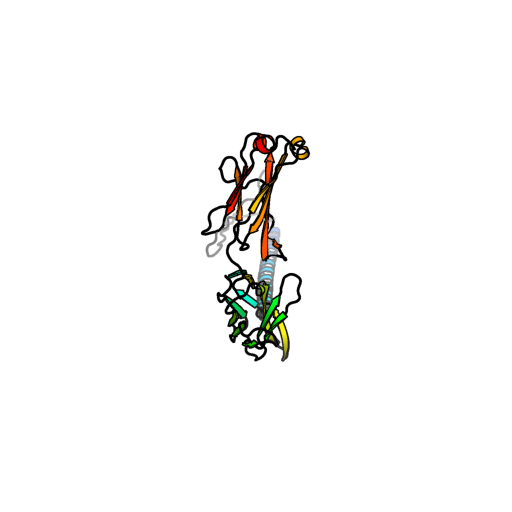TOM 797 O O . SER A 1 103 ? 22.387 0.187 -9.703 1.00 88.50 103 SER A O 1
ATOM 799 N N . PRO A 1 104 ? 23.514 0.863 -11.534 1.00 85.31 104 PRO A N 1
ATOM 800 C CA . PRO A 1 104 ? 23.936 1.831 -12.554 1.00 85.31 104 PRO A CA 1
ATOM 801 C C . PRO A 1 104 ? 22.870 2.099 -13.639 1.00 85.31 104 PRO A C 1
ATOM 803 O O . PRO A 1 104 ? 21.852 1.408 -13.722 1.00 85.31 104 PRO A O 1
ATOM 806 N N . ALA A 1 105 ? 23.110 3.125 -14.461 1.00 86.44 105 ALA A N 1
ATOM 807 C CA . ALA A 1 105 ? 22.313 3.416 -15.653 1.00 86.44 105 ALA A CA 1
ATOM 808 C C . ALA A 1 105 ? 22.375 2.255 -16.661 1.00 86.44 105 ALA A C 1
ATOM 810 O O . ALA A 1 105 ? 23.400 1.582 -16.778 1.00 86.44 105 ALA A O 1
ATOM 811 N N . VAL A 1 106 ? 21.287 2.050 -17.398 1.00 85.31 106 VAL A N 1
ATOM 812 C CA . VAL A 1 106 ? 21.126 1.019 -18.426 1.00 85.31 106 VAL A CA 1
ATOM 813 C C . VAL A 1 106 ? 20.820 1.682 -19.774 1.00 85.31 106 VAL A C 1
ATOM 815 O O . VAL A 1 106 ? 19.988 2.583 -19.864 1.00 85.31 106 VAL A O 1
ATOM 818 N N . TYR A 1 107 ? 21.535 1.272 -20.824 1.00 75.19 107 TYR A N 1
ATOM 819 C CA . TYR A 1 107 ? 21.512 1.942 -22.137 1.00 75.19 107 TYR A CA 1
ATOM 820 C C . TYR A 1 107 ? 21.125 1.021 -23.303 1.00 75.19 107 TYR A C 1
ATOM 822 O O . TYR A 1 107 ? 21.065 1.484 -24.435 1.00 75.19 107 TYR A O 1
ATOM 830 N N . ALA A 1 108 ? 20.891 -0.269 -23.050 1.00 64.75 108 ALA A N 1
ATOM 831 C CA . ALA A 1 108 ? 20.524 -1.228 -24.089 1.00 64.75 108 ALA A CA 1
ATOM 832 C C . ALA A 1 108 ? 19.051 -1.085 -24.510 1.00 64.75 108 ALA A C 1
ATOM 834 O O . ALA A 1 108 ? 18.194 -0.774 -23.685 1.00 64.75 108 ALA A O 1
ATOM 835 N N . ASP A 1 109 ? 18.736 -1.435 -25.759 1.00 59.66 109 ASP A N 1
ATOM 836 C CA . ASP A 1 109 ? 17.368 -1.411 -26.314 1.00 59.66 109 ASP A CA 1
ATOM 837 C C . ASP A 1 109 ? 16.396 -2.383 -25.605 1.00 59.66 109 ASP A C 1
ATOM 839 O O . ASP A 1 109 ? 15.193 -2.362 -25.835 1.00 59.66 109 ASP A O 1
ATOM 843 N N . VAL A 1 110 ? 16.900 -3.249 -24.721 1.00 63.03 110 VAL A N 1
ATOM 844 C CA . VAL A 1 110 ? 16.155 -4.226 -23.896 1.00 63.03 110 VAL A CA 1
ATOM 845 C C . VAL A 1 110 ? 16.225 -3.902 -22.396 1.00 63.03 110 VAL A C 1
ATOM 847 O O . VAL A 1 110 ? 15.981 -4.754 -21.545 1.00 63.03 110 VAL A O 1
ATOM 850 N N . ALA A 1 111 ? 16.582 -2.665 -22.045 1.00 75.00 111 ALA A N 1
ATOM 851 C CA . ALA A 1 111 ? 17.015 -2.322 -20.695 1.00 75.00 111 ALA A CA 1
ATOM 852 C C . ALA A 1 111 ? 15.940 -2.431 -19.607 1.00 75.00 111 ALA A C 1
ATOM 854 O O . ALA A 1 111 ? 16.301 -2.701 -18.460 1.00 75.00 111 ALA A O 1
ATOM 855 N N . LEU A 1 112 ? 14.657 -2.210 -19.919 1.00 92.12 112 LEU A N 1
ATOM 856 C CA . LEU A 1 112 ? 13.609 -2.186 -18.900 1.00 92.12 112 LEU A CA 1
ATOM 857 C C . LEU A 1 112 ? 12.270 -2.728 -19.395 1.00 92.12 112 LEU A C 1
ATOM 859 O O . LEU A 1 112 ? 11.820 -2.411 -20.494 1.00 92.12 112 LEU A O 1
ATOM 863 N N . SER A 1 113 ? 11.622 -3.513 -18.539 1.00 95.38 113 SER A N 1
ATOM 864 C CA . SER A 1 113 ? 10.269 -4.024 -18.744 1.00 95.38 113 SER A CA 1
ATOM 865 C C . SER A 1 113 ? 9.372 -3.701 -17.551 1.00 95.38 113 SER A C 1
ATOM 867 O O . SER A 1 113 ? 9.841 -3.622 -16.414 1.00 95.38 113 SER A O 1
ATOM 869 N N . TRP A 1 114 ? 8.078 -3.534 -17.807 1.00 97.75 114 TRP A N 1
ATOM 870 C CA . TRP A 1 114 ? 7.041 -3.316 -16.805 1.00 97.75 114 TRP A CA 1
ATOM 871 C C . TRP A 1 114 ? 6.077 -4.490 -16.760 1.00 97.75 114 TRP A C 1
ATOM 873 O O . TRP A 1 114 ? 5.605 -4.956 -17.795 1.00 97.75 114 TRP A O 1
ATOM 883 N N . TYR A 1 115 ? 5.734 -4.906 -15.548 1.00 98.06 115 TYR A N 1
ATOM 884 C CA . TYR A 1 115 ? 4.809 -5.996 -15.280 1.00 98.06 115 TYR A CA 1
ATOM 885 C C . TYR A 1 115 ? 3.685 -5.528 -14.362 1.00 98.06 115 TYR A C 1
ATOM 887 O O . TYR A 1 115 ? 3.912 -4.709 -13.469 1.00 98.06 115 TYR A O 1
ATOM 895 N N . GLN A 1 116 ? 2.495 -6.093 -14.543 1.00 97.81 116 GLN A N 1
ATOM 896 C CA . GLN A 1 116 ? 1.381 -5.987 -13.604 1.00 97.81 116 GLN A CA 1
ATOM 897 C C . GLN A 1 116 ? 1.123 -7.350 -12.977 1.00 97.81 116 GLN A C 1
ATOM 899 O O . GLN A 1 116 ? 0.992 -8.351 -13.677 1.00 97.81 116 GLN A O 1
ATOM 904 N N . GLN A 1 117 ? 0.991 -7.385 -11.660 1.00 96.06 117 GLN A N 1
ATOM 905 C CA . GLN A 1 117 ? 0.564 -8.556 -10.921 1.00 96.06 117 GLN A CA 1
ATOM 906 C C . GLN A 1 117 ? -0.746 -8.256 -10.200 1.00 96.06 117 GLN A C 1
ATOM 908 O O . GLN A 1 117 ? -0.829 -7.364 -9.355 1.00 96.06 117 GLN A O 1
ATOM 913 N N . LYS A 1 118 ? -1.783 -9.029 -10.522 1.00 90.50 118 LYS A N 1
ATOM 914 C CA . LYS A 1 118 ? -3.048 -8.998 -9.788 1.00 90.50 118 LYS A CA 1
ATOM 915 C C . LYS A 1 118 ? -3.016 -9.990 -8.621 1.00 90.50 118 LYS A C 1
ATOM 917 O O . LYS A 1 118 ? -2.286 -10.983 -8.677 1.00 90.50 118 LYS A O 1
ATOM 922 N N . PRO A 1 119 ? -3.801 -9.765 -7.553 1.00 86.38 119 PRO A N 1
ATOM 923 C CA . PRO A 1 119 ? -3.805 -10.650 -6.391 1.00 86.38 119 PRO A CA 1
ATOM 924 C C . PRO A 1 119 ? -4.139 -12.110 -6.738 1.00 86.38 119 PRO A C 1
ATOM 926 O O . PRO A 1 119 ? -5.280 -12.450 -7.046 1.00 86.38 119 PRO A O 1
ATOM 929 N N . GLY A 1 120 ? -3.155 -13.000 -6.591 1.00 86.06 120 GLY A N 1
ATOM 930 C CA . GLY A 1 120 ? -3.299 -14.428 -6.899 1.00 86.06 120 GLY A CA 1
ATOM 931 C C . GLY A 1 120 ? -3.060 -14.794 -8.366 1.00 86.06 120 GLY A C 1
ATOM 932 O O . GLY A 1 120 ? -3.286 -15.944 -8.731 1.00 86.06 120 GLY A O 1
ATOM 933 N N . GLU A 1 121 ? -2.590 -13.850 -9.181 1.00 90.81 121 GLU A N 1
ATOM 934 C CA . GLU A 1 121 ? -2.192 -14.070 -10.570 1.00 90.81 121 GLU A CA 1
ATOM 935 C C . GLU A 1 121 ? -0.663 -13.985 -10.727 1.00 90.81 121 GLU A C 1
ATOM 937 O O . GLU A 1 121 ? 0.057 -13.450 -9.873 1.00 90.81 121 GLU A O 1
ATOM 942 N N . ALA A 1 122 ? -0.155 -14.542 -11.827 1.00 93.88 122 ALA A N 1
ATOM 943 C CA . ALA A 1 122 ? 1.241 -14.384 -12.217 1.00 93.88 122 ALA A CA 1
ATOM 944 C C . ALA A 1 122 ? 1.489 -12.965 -12.772 1.00 93.88 122 ALA A C 1
ATOM 946 O O . ALA A 1 122 ? 0.564 -12.367 -13.328 1.00 93.88 122 ALA A O 1
ATOM 947 N N . PRO A 1 123 ? 2.715 -12.421 -12.662 1.00 96.25 123 PRO A N 1
ATOM 948 C CA . PRO A 1 123 ? 3.066 -11.166 -13.318 1.00 96.25 123 PRO A CA 1
ATOM 949 C C . PRO A 1 123 ? 2.840 -11.247 -14.834 1.00 96.25 123 PRO A C 1
ATOM 951 O O . PRO A 1 123 ? 3.366 -12.138 -15.501 1.00 96.25 123 PRO A O 1
ATOM 954 N N . LYS A 1 124 ? 2.069 -10.305 -15.376 1.00 96.94 124 LYS A N 1
ATOM 955 C CA . LYS A 1 124 ? 1.819 -10.136 -16.808 1.00 96.94 124 LYS A CA 1
ATOM 956 C C . LYS A 1 124 ? 2.692 -9.006 -17.344 1.00 96.94 124 LYS A C 1
ATOM 958 O O . LYS A 1 124 ? 2.725 -7.931 -16.745 1.00 96.94 124 LYS A O 1
ATOM 963 N N . LEU A 1 125 ? 3.375 -9.245 -18.461 1.00 97.56 125 LEU A N 1
ATOM 964 C CA . LEU A 1 125 ? 4.133 -8.213 -19.163 1.00 97.56 125 LEU A CA 1
ATOM 965 C C . LEU A 1 125 ? 3.180 -7.128 -19.690 1.00 97.56 125 LEU A C 1
ATOM 967 O O . LEU A 1 125 ? 2.088 -7.420 -20.176 1.00 97.56 125 LEU A O 1
ATOM 971 N N . LEU A 1 126 ? 3.579 -5.870 -19.527 1.00 97.94 126 LEU A N 1
ATOM 972 C CA . LEU A 1 126 ? 2.861 -4.715 -20.058 1.00 97.94 126 LEU A CA 1
ATOM 973 C C . LEU A 1 126 ? 3.664 -4.010 -21.140 1.00 97.94 126 LEU A C 1
ATOM 975 O O . LEU A 1 126 ? 3.136 -3.691 -22.199 1.00 97.94 126 LEU A O 1
ATOM 979 N N . ILE A 1 127 ? 4.924 -3.716 -20.828 1.00 96.62 127 ILE A N 1
ATOM 980 C CA . ILE A 1 127 ? 5.818 -2.922 -21.665 1.00 96.62 127 ILE A CA 1
ATOM 981 C C . ILE A 1 127 ? 7.188 -3.569 -21.610 1.00 96.62 127 ILE A C 1
ATOM 983 O O . ILE A 1 127 ? 7.647 -3.928 -20.526 1.00 96.62 127 ILE A O 1
ATOM 987 N N . TYR A 1 128 ? 7.843 -3.687 -22.751 1.00 93.88 128 TYR A N 1
ATOM 988 C CA . TYR A 1 128 ? 9.228 -4.115 -22.872 1.00 93.88 128 TYR A CA 1
ATOM 989 C C . TYR A 1 128 ? 10.030 -3.055 -23.627 1.00 93.88 128 TYR A C 1
ATOM 991 O O . TYR A 1 128 ? 9.464 -2.113 -24.179 1.00 93.88 128 TYR A O 1
ATOM 999 N N . SER A 1 129 ? 11.359 -3.170 -23.613 1.00 91.31 129 SER A N 1
ATOM 1000 C CA . SER A 1 129 ? 12.235 -2.211 -24.303 1.00 91.31 129 SER A CA 1
ATOM 1001 C C . SER A 1 129 ? 11.967 -0.748 -23.913 1.00 91.31 129 SER A C 1
ATOM 1003 O O . SER A 1 129 ? 12.051 0.152 -24.735 1.00 91.31 129 SER A O 1
ATOM 1005 N N . ALA A 1 130 ? 11.648 -0.515 -22.634 1.00 91.56 130 ALA A N 1
ATOM 1006 C CA . ALA A 1 130 ? 11.291 0.764 -22.010 1.00 91.56 130 ALA A CA 1
ATOM 1007 C C . ALA A 1 130 ? 9.985 1.435 -22.484 1.00 91.56 130 ALA A C 1
ATOM 1009 O O . ALA A 1 130 ? 9.296 2.019 -21.643 1.00 91.56 130 ALA A O 1
ATOM 1010 N N . ASP A 1 131 ? 9.620 1.352 -23.763 1.00 92.62 131 ASP A N 1
ATOM 1011 C CA . ASP A 1 131 ? 8.477 2.069 -24.348 1.00 92.62 131 ASP A CA 1
ATOM 1012 C C . ASP A 1 131 ? 7.574 1.221 -25.261 1.00 92.62 131 ASP A C 1
ATOM 1014 O O . ASP A 1 131 ? 6.509 1.686 -25.674 1.00 92.62 131 ASP A O 1
ATOM 1018 N N . THR A 1 132 ? 7.942 -0.031 -25.540 1.00 94.44 132 THR A N 1
ATOM 1019 C CA . THR A 1 132 ? 7.206 -0.888 -26.471 1.00 94.44 132 THR A CA 1
ATOM 1020 C C . THR A 1 132 ? 6.107 -1.659 -25.747 1.00 94.44 132 THR A C 1
ATOM 1022 O O . THR A 1 132 ? 6.361 -2.432 -24.825 1.00 94.44 132 THR A O 1
ATOM 1025 N N . LEU A 1 133 ? 4.862 -1.432 -26.158 1.00 97.00 133 LEU A N 1
ATOM 1026 C CA . LEU A 1 133 ? 3.676 -2.049 -25.569 1.00 97.00 133 LEU A CA 1
ATOM 1027 C C . LEU A 1 133 ? 3.564 -3.528 -25.975 1.00 97.00 133 LEU A C 1
ATOM 1029 O O . LEU A 1 133 ? 3.681 -3.844 -27.156 1.00 97.00 133 LEU A O 1
ATOM 1033 N N . ASP A 1 134 ? 3.320 -4.416 -25.010 1.00 97.12 134 ASP A N 1
ATOM 1034 C CA . ASP A 1 134 ? 3.128 -5.849 -25.266 1.00 97.12 134 ASP A CA 1
ATOM 1035 C C . ASP A 1 134 ? 1.767 -6.146 -25.925 1.00 97.12 134 ASP A C 1
ATOM 1037 O O . ASP A 1 134 ? 0.791 -5.394 -25.784 1.00 97.12 134 ASP A O 1
ATOM 1041 N N . ASP A 1 135 ? 1.686 -7.266 -26.642 1.00 96.50 135 ASP A N 1
ATOM 1042 C CA . ASP A 1 135 ? 0.507 -7.621 -27.428 1.00 96.50 135 ASP A CA 1
ATOM 1043 C C . ASP A 1 135 ? -0.739 -7.810 -26.544 1.00 96.50 135 ASP A C 1
ATOM 1045 O O . ASP A 1 135 ? -0.762 -8.527 -25.540 1.00 96.50 135 ASP A O 1
ATOM 1049 N N . GLY A 1 136 ? -1.838 -7.160 -26.938 1.00 95.00 136 GLY A N 1
ATOM 1050 C CA . GLY A 1 136 ? -3.107 -7.214 -26.207 1.00 95.00 136 GLY A CA 1
ATOM 1051 C C . GLY A 1 136 ? -3.148 -6.364 -24.931 1.00 95.00 136 GLY A C 1
ATOM 1052 O O . GLY A 1 136 ? -4.136 -6.430 -24.191 1.00 95.00 136 GLY A O 1
ATOM 1053 N N . VAL A 1 137 ? -2.120 -5.556 -24.659 1.00 97.19 137 VAL A N 1
ATOM 1054 C CA . VAL A 1 137 ? -2.163 -4.532 -23.610 1.00 97.19 137 VAL A CA 1
ATOM 1055 C C . VAL A 1 137 ? -2.863 -3.276 -24.152 1.00 97.19 137 VAL A C 1
ATOM 1057 O O . VAL A 1 137 ? -2.610 -2.862 -25.283 1.00 97.19 137 VAL A O 1
ATOM 1060 N N . PRO A 1 138 ? -3.780 -2.647 -23.393 1.00 96.88 138 PRO A N 1
ATOM 1061 C CA . PRO A 1 138 ? -4.473 -1.451 -23.864 1.00 96.88 138 PRO A CA 1
ATOM 1062 C C . PRO A 1 138 ? -3.530 -0.258 -24.089 1.00 96.88 138 PRO A C 1
ATOM 1064 O O . PRO A 1 138 ? -2.671 0.023 -23.259 1.00 96.88 138 PRO A O 1
ATOM 1067 N N . ALA A 1 139 ? -3.788 0.544 -25.127 1.00 96.75 139 ALA A N 1
ATOM 1068 C CA . ALA A 1 139 ? -2.991 1.734 -25.474 1.00 96.75 139 ALA A CA 1
ATOM 1069 C C . ALA A 1 139 ? -2.968 2.845 -24.400 1.00 96.75 139 ALA A C 1
ATOM 1071 O O . ALA A 1 139 ? -2.248 3.830 -24.537 1.00 96.75 139 ALA A O 1
ATOM 1072 N N . ARG A 1 140 ? -3.767 2.711 -23.332 1.00 97.56 140 ARG A N 1
ATOM 1073 C CA . ARG A 1 140 ? -3.745 3.638 -22.194 1.00 97.56 140 ARG A CA 1
ATOM 1074 C C . ARG A 1 140 ? -2.475 3.509 -21.343 1.00 97.56 140 ARG A C 1
ATOM 1076 O O . ARG A 1 140 ? -2.173 4.435 -20.591 1.00 97.56 140 ARG A O 1
ATOM 1083 N N . PHE A 1 141 ? -1.775 2.377 -21.451 1.00 98.06 141 PHE A N 1
ATOM 1084 C CA . PHE A 1 141 ? -0.473 2.125 -20.839 1.00 98.06 141 PHE A CA 1
ATOM 1085 C C . PHE A 1 141 ? 0.639 2.635 -21.759 1.00 98.06 141 PHE A C 1
ATOM 1087 O O . PHE A 1 141 ? 0.625 2.368 -22.956 1.00 98.06 141 PHE A O 1
ATOM 1094 N N . SER A 1 142 ? 1.611 3.348 -21.196 1.00 97.25 142 SER A N 1
ATOM 1095 C CA . SER A 1 142 ? 2.760 3.881 -21.929 1.00 97.25 142 SER A CA 1
ATOM 1096 C C . SER A 1 142 ? 4.006 3.863 -21.059 1.00 97.25 142 SER A C 1
ATOM 1098 O O . SER A 1 142 ? 3.962 4.239 -19.888 1.00 97.25 142 SER A O 1
ATOM 1100 N N . GLY A 1 143 ? 5.129 3.468 -21.645 1.00 95.69 143 GLY A N 1
ATOM 1101 C CA . GLY A 1 143 ? 6.438 3.471 -21.010 1.00 95.69 143 GLY A CA 1
ATOM 1102 C C . GLY A 1 143 ? 7.274 4.611 -21.565 1.00 95.69 143 GLY A C 1
ATOM 1103 O O . GLY A 1 143 ? 7.035 5.071 -22.680 1.00 95.69 143 GLY A O 1
ATOM 1104 N N . SER A 1 144 ? 8.207 5.121 -20.772 1.00 93.12 144 SER A N 1
ATOM 1105 C CA . SER A 1 144 ? 9.205 6.077 -21.247 1.00 93.12 144 SER A CA 1
ATOM 1106 C C . SER A 1 144 ? 10.440 6.063 -20.355 1.00 93.12 144 SER A C 1
ATOM 1108 O O . SER A 1 144 ? 10.381 5.628 -19.203 1.00 93.12 144 SER A O 1
ATOM 1110 N N . GLY A 1 145 ? 11.549 6.588 -20.867 1.00 90.81 145 GLY A N 1
ATOM 1111 C CA . GLY A 1 145 ? 12.774 6.790 -20.100 1.00 90.81 145 GLY A CA 1
ATOM 1112 C C . GLY A 1 145 ? 14.002 6.167 -20.740 1.00 90.81 145 GLY A C 1
ATOM 1113 O O . GLY A 1 145 ? 13.918 5.468 -21.744 1.00 90.81 145 GLY A O 1
ATOM 1114 N N . SER A 1 146 ? 15.160 6.480 -20.170 1.00 88.69 146 SER A N 1
ATOM 1115 C CA . SER A 1 146 ? 16.464 6.003 -20.636 1.00 88.69 146 SER A CA 1
ATOM 1116 C C . SER A 1 146 ? 17.521 6.206 -19.551 1.00 88.69 146 SER A C 1
ATOM 1118 O O . SER A 1 146 ? 17.339 7.006 -18.628 1.00 88.69 146 SER A O 1
ATOM 1120 N N . GLY A 1 147 ? 18.650 5.504 -19.659 1.00 88.44 147 GLY A N 1
ATOM 1121 C CA . GLY A 1 147 ? 19.743 5.636 -18.703 1.00 88.44 147 GLY A CA 1
ATOM 1122 C C . GLY A 1 147 ? 19.327 5.117 -17.332 1.00 88.44 147 GLY A C 1
ATOM 1123 O O . GLY A 1 147 ? 19.213 3.913 -17.132 1.00 88.44 147 GLY A O 1
ATOM 1124 N N . SER A 1 148 ? 19.136 6.014 -16.370 1.00 91.75 148 SER A N 1
ATOM 1125 C CA . SER A 1 148 ? 18.765 5.640 -15.002 1.00 91.75 148 SER A CA 1
ATOM 1126 C C . SER A 1 1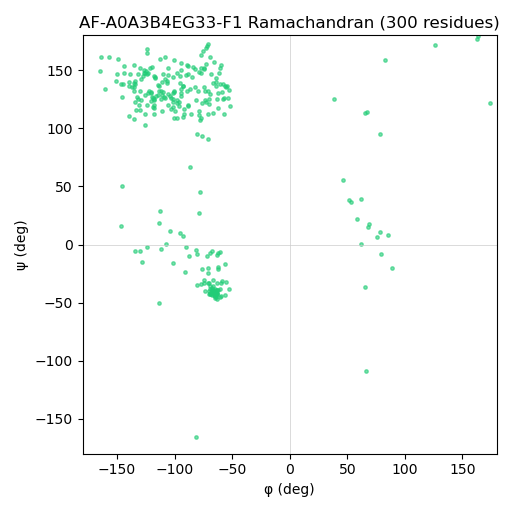48 ? 17.294 5.832 -14.678 1.00 91.75 148 SER A C 1
ATOM 1128 O O . SER A 1 148 ? 16.868 5.294 -13.666 1.00 91.75 148 SER A O 1
ATOM 1130 N N . ASP A 1 149 ? 16.527 6.582 -15.467 1.00 93.88 149 ASP A N 1
ATOM 1131 C CA . ASP A 1 149 ? 15.203 7.053 -15.061 1.00 93.88 149 ASP A CA 1
ATOM 1132 C C . ASP A 1 149 ? 14.139 6.620 -16.071 1.00 93.88 149 ASP A C 1
ATOM 1134 O O . ASP A 1 149 ? 14.180 6.976 -17.250 1.00 93.88 149 ASP A O 1
ATOM 1138 N N . PHE A 1 150 ? 13.173 5.848 -15.576 1.00 95.44 150 PHE A N 1
ATOM 1139 C CA . PHE A 1 150 ? 12.093 5.249 -16.348 1.00 95.44 150 PHE A CA 1
ATOM 1140 C C . PHE A 1 150 ? 10.748 5.516 -15.696 1.00 95.44 150 PHE A C 1
ATOM 1142 O O . PHE A 1 150 ? 10.639 5.649 -14.475 1.00 95.44 150 PHE A O 1
ATOM 1149 N N . THR A 1 151 ? 9.699 5.567 -16.507 1.00 96.81 151 THR A N 1
ATOM 1150 C CA . THR A 1 151 ? 8.335 5.731 -16.023 1.00 96.81 151 THR A CA 1
ATOM 1151 C C . THR A 1 151 ? 7.349 4.843 -16.766 1.00 96.81 151 THR A C 1
ATOM 1153 O O . THR A 1 151 ? 7.487 4.588 -17.961 1.00 96.81 151 THR A O 1
ATOM 1156 N N . LEU A 1 152 ? 6.335 4.399 -16.032 1.00 98.12 152 LEU A N 1
ATOM 115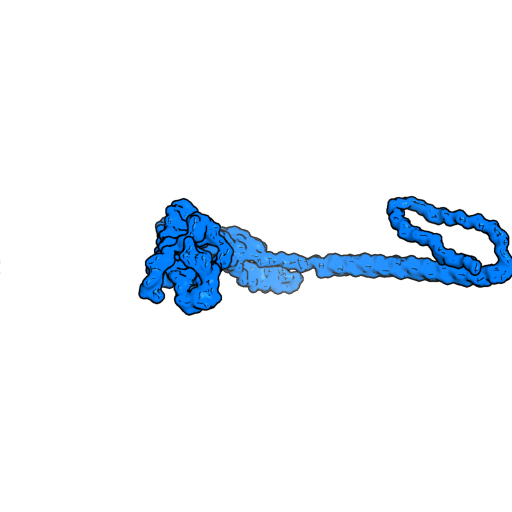7 C CA . LEU A 1 152 ? 5.101 3.835 -16.556 1.00 98.12 152 LEU A CA 1
ATOM 1158 C C . LEU A 1 152 ? 3.992 4.850 -16.322 1.00 98.12 152 LEU A C 1
ATOM 1160 O O . LEU A 1 152 ? 3.771 5.277 -15.190 1.00 98.12 152 LEU A O 1
ATOM 1164 N N . THR A 1 153 ? 3.280 5.209 -17.379 1.00 98.12 153 THR A N 1
ATOM 1165 C CA . THR A 1 153 ? 2.096 6.058 -17.318 1.00 98.12 153 THR A CA 1
ATOM 1166 C C . THR A 1 153 ? 0.870 5.251 -17.711 1.00 98.12 153 THR A C 1
ATOM 1168 O O . THR A 1 153 ? 0.869 4.558 -18.726 1.00 98.12 153 THR A O 1
ATOM 1171 N N . ILE A 1 154 ? -0.182 5.357 -16.905 1.00 98.31 154 ILE A N 1
ATOM 1172 C CA . ILE A 1 154 ? -1.498 4.792 -17.192 1.00 98.31 154 ILE A CA 1
ATOM 1173 C C . ILE A 1 154 ? -2.458 5.970 -17.265 1.00 98.31 154 ILE A C 1
ATOM 1175 O O . ILE A 1 154 ? -2.686 6.659 -16.269 1.00 98.31 154 ILE A O 1
ATOM 1179 N N . SER A 1 155 ? -2.969 6.230 -18.460 1.00 97.81 155 SER A N 1
ATOM 1180 C CA . SER A 1 155 ? -3.991 7.247 -18.700 1.00 97.81 155 SER A CA 1
ATOM 1181 C C . SER A 1 155 ? -5.386 6.652 -18.529 1.00 97.81 155 SER A C 1
ATOM 1183 O O . SER A 1 155 ? -5.565 5.451 -18.719 1.00 97.81 155 SER A O 1
ATOM 1185 N N . ASN A 1 156 ? -6.376 7.479 -18.181 1.00 96.50 156 ASN A N 1
ATOM 1186 C CA . ASN A 1 156 ? -7.776 7.056 -18.047 1.00 96.50 156 ASN A CA 1
ATOM 1187 C C . ASN A 1 156 ? -7.921 5.745 -17.244 1.00 96.50 156 ASN A C 1
ATOM 1189 O O . ASN A 1 156 ? -8.437 4.743 -17.749 1.00 96.50 156 ASN A O 1
ATOM 1193 N N . VAL A 1 157 ? -7.371 5.742 -16.026 1.00 96.38 157 VAL A N 1
ATOM 1194 C CA . VAL A 1 157 ? -7.232 4.546 -15.187 1.00 96.38 157 VAL A CA 1
ATOM 1195 C C . VAL A 1 157 ? -8.591 3.898 -14.931 1.00 96.38 157 VAL A C 1
ATOM 1197 O O . VAL A 1 157 ? -9.576 4.578 -14.638 1.00 96.38 157 VAL A O 1
ATOM 1200 N N . GLN A 1 158 ? -8.637 2.572 -15.003 1.00 93.75 158 GLN A N 1
ATOM 1201 C CA . GLN A 1 158 ? -9.842 1.777 -14.791 1.00 93.75 158 GLN A CA 1
ATOM 1202 C C . GLN A 1 158 ? -9.730 0.935 -13.516 1.00 93.75 158 GLN A C 1
ATOM 1204 O O . GLN A 1 158 ? -8.641 0.684 -13.005 1.00 93.75 158 GLN A O 1
ATOM 1209 N N . THR A 1 159 ? -10.860 0.488 -12.970 1.00 89.31 159 THR A N 1
ATOM 1210 C CA . THR A 1 159 ? -10.885 -0.306 -11.726 1.00 89.31 159 THR A CA 1
ATOM 1211 C C . THR A 1 159 ? -10.089 -1.609 -11.832 1.00 89.31 159 THR A C 1
ATOM 1213 O O . THR A 1 159 ? -9.453 -2.036 -10.873 1.00 89.31 159 THR A O 1
ATOM 1216 N N . GLU A 1 160 ? -10.068 -2.212 -13.018 1.00 90.31 160 GLU A N 1
ATOM 1217 C CA . GLU A 1 160 ? -9.313 -3.416 -13.355 1.00 90.31 160 GLU A CA 1
ATOM 1218 C C . GLU A 1 160 ? -7.798 -3.201 -13.457 1.00 90.31 160 GLU A C 1
ATOM 1220 O O . GLU A 1 160 ? -7.064 -4.188 -13.555 1.00 90.31 160 GLU A O 1
ATOM 1225 N N . ASP A 1 161 ? -7.331 -1.949 -13.433 1.00 93.88 161 ASP A N 1
ATOM 1226 C CA . ASP A 1 161 ? -5.908 -1.611 -13.402 1.00 93.88 161 ASP A CA 1
ATOM 1227 C C . ASP A 1 161 ? -5.337 -1.719 -11.974 1.00 93.88 161 ASP A C 1
ATOM 1229 O O . ASP A 1 161 ? -4.127 -1.666 -11.778 1.00 93.88 161 ASP A O 1
ATOM 1233 N N . ALA A 1 162 ? -6.176 -1.928 -10.953 1.00 92.38 162 ALA A N 1
ATOM 1234 C CA . ALA A 1 162 ? -5.697 -2.185 -9.599 1.00 92.38 162 ALA A CA 1
ATOM 1235 C C . ALA A 1 162 ? -4.802 -3.441 -9.543 1.00 92.38 162 ALA A C 1
ATOM 1237 O O . ALA A 1 162 ? -5.161 -4.513 -10.037 1.00 92.38 162 ALA A O 1
ATOM 1238 N N . GLY A 1 163 ? -3.636 -3.311 -8.910 1.00 92.94 163 GLY A N 1
ATOM 1239 C CA . GLY A 1 163 ? -2.624 -4.364 -8.845 1.00 92.94 163 GLY A CA 1
ATOM 1240 C C . GLY A 1 163 ? -1.256 -3.836 -8.423 1.00 92.94 163 GLY A C 1
ATOM 1241 O O . GLY A 1 163 ? -1.080 -2.639 -8.186 1.00 92.94 163 GLY A O 1
ATOM 1242 N N . ASP A 1 164 ? -0.290 -4.740 -8.324 1.00 95.81 164 ASP A N 1
ATOM 1243 C CA . ASP A 1 164 ? 1.104 -4.417 -8.042 1.00 95.81 164 ASP A CA 1
ATOM 1244 C C . ASP A 1 164 ? 1.886 -4.300 -9.355 1.00 95.81 164 ASP A C 1
ATOM 1246 O O . ASP A 1 164 ? 1.809 -5.167 -10.224 1.00 95.81 164 ASP A O 1
ATOM 1250 N N . TYR A 1 165 ? 2.629 -3.209 -9.515 1.00 98.19 165 TYR A N 1
ATOM 1251 C CA . TYR A 1 165 ? 3.389 -2.907 -10.725 1.00 98.19 165 TYR A CA 1
ATOM 1252 C C . TYR A 1 165 ? 4.880 -2.996 -10.460 1.00 98.19 165 TYR A C 1
ATOM 1254 O O . TYR A 1 165 ? 5.386 -2.336 -9.553 1.00 98.19 165 TYR A O 1
ATOM 1262 N N . TYR A 1 166 ? 5.601 -3.738 -11.291 1.00 98.12 166 TYR A N 1
ATOM 1263 C CA . TYR A 1 166 ? 7.033 -3.961 -11.127 1.00 98.12 166 TYR A CA 1
ATOM 1264 C C . TYR A 1 166 ? 7.786 -3.525 -12.374 1.00 98.12 166 TYR A C 1
ATOM 1266 O O . TYR A 1 166 ? 7.430 -3.929 -13.480 1.00 98.12 166 TYR A O 1
ATOM 1274 N N . CYS A 1 167 ? 8.841 -2.735 -12.192 1.00 96.38 167 CYS A N 1
ATOM 1275 C CA . CYS A 1 167 ? 9.851 -2.586 -13.228 1.00 96.38 167 CYS A CA 1
ATOM 1276 C C . CYS A 1 167 ? 10.917 -3.664 -13.048 1.00 96.38 167 CYS A C 1
ATOM 1278 O O . CYS A 1 167 ? 11.250 -4.051 -11.926 1.00 96.38 167 CYS A O 1
ATOM 1280 N N . GLN A 1 168 ? 11.471 -4.125 -14.155 1.00 94.50 168 GLN A N 1
ATOM 1281 C CA . GLN A 1 168 ? 12.584 -5.054 -14.182 1.00 94.50 168 GLN A CA 1
ATOM 1282 C C . GLN A 1 168 ? 13.620 -4.519 -15.151 1.00 94.50 168 GLN A C 1
ATOM 1284 O O . GLN A 1 168 ? 13.297 -4.252 -16.306 1.00 94.50 168 GLN A O 1
ATOM 1289 N N . SER A 1 169 ? 14.853 -4.366 -14.680 1.00 90.81 169 SER A N 1
ATOM 1290 C CA . SER A 1 169 ? 15.971 -3.927 -15.505 1.00 90.81 169 SER A CA 1
ATOM 1291 C C . SER A 1 169 ? 16.917 -5.076 -15.823 1.00 90.81 169 SER A C 1
ATOM 1293 O O . SER A 1 169 ? 17.103 -5.996 -15.014 1.00 90.81 169 SER A O 1
ATOM 1295 N N . LEU A 1 170 ? 17.493 -5.030 -17.022 1.00 87.06 170 LEU A N 1
ATOM 1296 C CA . LEU A 1 170 ? 18.569 -5.914 -17.449 1.00 87.06 170 LEU A CA 1
ATOM 1297 C C . LEU A 1 170 ? 19.895 -5.165 -17.311 1.00 87.06 170 LEU A C 1
ATOM 1299 O O . LEU A 1 170 ? 20.131 -4.173 -17.997 1.00 87.06 170 LEU A O 1
ATOM 1303 N N . HIS A 1 171 ? 20.754 -5.636 -16.411 1.00 79.44 171 HIS A N 1
ATOM 1304 C CA . HIS A 1 171 ? 22.078 -5.062 -16.200 1.00 79.44 171 HIS A CA 1
ATOM 1305 C C . HIS A 1 171 ? 23.154 -5.935 -16.830 1.00 79.44 171 HIS A C 1
ATOM 1307 O O . HIS A 1 171 ? 23.253 -7.124 -16.525 1.00 79.44 171 HIS A O 1
ATOM 1313 N N . GLU A 1 172 ? 23.995 -5.316 -17.653 1.00 74.56 172 GLU A N 1
ATOM 1314 C CA . GLU A 1 172 ? 25.214 -5.930 -18.166 1.00 74.56 172 GLU A CA 1
ATOM 1315 C C . GLU A 1 172 ? 26.379 -5.567 -17.244 1.00 74.56 172 GLU A C 1
ATOM 1317 O O . GLU A 1 172 ? 26.800 -4.412 -17.172 1.00 74.56 172 GLU A O 1
ATOM 1322 N N . ILE A 1 173 ? 26.892 -6.547 -16.501 1.00 69.44 173 ILE A N 1
ATOM 1323 C CA . ILE A 1 173 ? 28.055 -6.351 -15.634 1.00 69.44 173 ILE A CA 1
ATOM 1324 C C . ILE A 1 173 ? 29.279 -6.909 -16.351 1.00 69.44 173 ILE A C 1
ATOM 1326 O O . ILE A 1 173 ? 29.435 -8.127 -16.466 1.00 69.44 173 ILE A O 1
ATOM 1330 N N . SER A 1 174 ? 30.166 -6.031 -16.817 1.00 63.12 174 SER A N 1
ATOM 1331 C CA . SER A 1 174 ? 31.480 -6.429 -17.322 1.00 63.12 174 SER A CA 1
ATOM 1332 C C . SER A 1 174 ? 32.417 -6.731 -16.148 1.00 63.12 174 SER A C 1
ATOM 1334 O O . SER A 1 174 ? 32.836 -5.818 -15.433 1.00 63.12 174 SER A O 1
ATOM 1336 N N . GLY A 1 175 ? 32.747 -8.007 -15.932 1.00 59.88 175 GLY A N 1
ATOM 1337 C CA . GLY A 1 175 ? 33.768 -8.409 -14.963 1.00 59.88 175 GLY A CA 1
ATOM 1338 C C . GLY A 1 175 ? 35.198 -8.179 -15.473 1.00 59.88 175 GLY A C 1
ATOM 1339 O O . GLY A 1 175 ? 35.439 -8.089 -16.676 1.00 59.88 175 GLY A O 1
ATOM 1340 N N . ILE A 1 176 ? 36.171 -8.175 -14.554 1.00 56.91 176 ILE A N 1
ATOM 1341 C CA . ILE A 1 176 ? 37.619 -7.980 -14.813 1.00 56.91 176 ILE A CA 1
ATOM 1342 C C . ILE A 1 176 ? 38.206 -8.986 -15.833 1.00 56.91 176 ILE A C 1
ATOM 1344 O O . ILE A 1 176 ? 39.264 -8.743 -16.402 1.00 56.91 176 ILE A O 1
ATOM 1348 N N . ASN A 1 177 ? 37.496 -10.091 -16.100 1.00 55.06 177 ASN A N 1
ATOM 1349 C CA . ASN A 1 177 ? 37.883 -11.162 -17.025 1.00 55.06 177 ASN A CA 1
ATOM 1350 C C . ASN A 1 177 ? 36.980 -11.260 -18.277 1.00 55.06 177 ASN A C 1
ATOM 1352 O O . ASN A 1 177 ? 36.806 -12.350 -18.809 1.00 55.06 177 ASN A O 1
ATOM 1356 N N . GLN A 1 178 ? 36.373 -10.157 -18.736 1.00 55.78 178 GLN A N 1
ATOM 1357 C CA . GLN A 1 178 ? 35.525 -10.079 -19.949 1.00 55.78 178 GLN A CA 1
ATOM 1358 C C . GLN A 1 178 ? 34.238 -10.932 -19.958 1.00 55.78 178 GLN A C 1
ATOM 1360 O O . GLN A 1 178 ? 33.476 -10.874 -20.919 1.00 55.78 178 GLN A O 1
ATOM 1365 N N . PHE A 1 179 ? 33.932 -11.683 -18.897 1.00 54.91 179 PHE A N 1
ATOM 1366 C CA . PHE A 1 179 ? 32.622 -12.316 -18.754 1.00 54.91 179 PHE A CA 1
ATOM 1367 C C . PHE A 1 179 ? 31.563 -11.245 -18.463 1.00 54.91 179 PHE A C 1
ATOM 1369 O O . PHE A 1 179 ? 31.579 -10.622 -17.398 1.00 54.91 179 PHE A O 1
ATOM 1376 N N . VAL A 1 180 ? 30.651 -11.036 -19.415 1.00 59.41 180 VAL A N 1
ATOM 1377 C CA . VAL A 1 180 ? 29.443 -10.226 -19.224 1.00 59.41 180 VAL A CA 1
ATOM 1378 C C . VAL A 1 180 ? 28.432 -11.083 -18.472 1.00 59.41 180 VAL A C 1
ATOM 1380 O O . VAL A 1 180 ? 27.985 -12.110 -18.979 1.00 59.41 180 VAL A O 1
ATOM 1383 N N . SER A 1 181 ? 28.093 -10.692 -17.246 1.00 64.00 181 SER A N 1
ATOM 1384 C CA . SER A 1 181 ? 26.985 -11.313 -16.517 1.00 64.00 181 SER A CA 1
ATOM 1385 C C . SER A 1 181 ? 25.730 -10.470 -16.704 1.00 64.00 181 SER A C 1
ATOM 1387 O O . SER A 1 181 ? 25.730 -9.290 -16.356 1.00 64.00 181 SER A O 1
ATOM 1389 N N . LEU A 1 182 ? 24.670 -11.082 -17.234 1.00 70.06 182 LEU A N 1
ATOM 1390 C CA . LEU A 1 182 ? 23.348 -10.472 -17.374 1.00 70.06 182 LEU A CA 1
ATOM 1391 C C . LEU A 1 182 ? 22.524 -10.721 -16.114 1.00 70.06 182 LEU A C 1
ATOM 1393 O O . LEU A 1 182 ? 22.304 -11.871 -15.734 1.00 70.06 182 LEU A O 1
ATOM 1397 N N . TRP A 1 183 ? 22.099 -9.649 -15.450 1.00 78.00 183 TRP A N 1
ATOM 1398 C CA . TRP A 1 183 ? 21.324 -9.725 -14.213 1.00 78.00 183 TRP A CA 1
ATOM 1399 C C . TRP A 1 183 ? 19.954 -9.091 -14.426 1.00 78.00 183 TRP A C 1
ATOM 1401 O O . TRP A 1 183 ? 19.856 -7.933 -14.833 1.00 78.00 183 TRP A O 1
ATOM 1411 N N . TYR A 1 184 ? 18.906 -9.861 -14.133 1.00 86.38 184 TYR A N 1
ATOM 1412 C CA . TYR A 1 184 ? 17.529 -9.382 -14.096 1.00 86.38 184 TYR A CA 1
ATOM 1413 C C . TYR A 1 184 ? 17.219 -8.932 -12.672 1.00 86.38 184 TYR A C 1
ATOM 1415 O O . TYR A 1 184 ? 17.154 -9.760 -11.761 1.00 86.38 184 TYR A O 1
ATOM 1423 N N . THR A 1 185 ? 17.018 -7.631 -12.483 1.00 90.31 185 THR A N 1
ATOM 1424 C CA . THR A 1 185 ? 16.719 -7.064 -11.166 1.00 90.31 185 THR A CA 1
ATOM 1425 C C . THR A 1 185 ? 15.352 -6.403 -11.195 1.00 90.31 185 THR A C 1
ATOM 1427 O O . THR A 1 185 ? 15.087 -5.551 -12.040 1.00 90.31 185 THR A O 1
ATOM 1430 N N . PHE A 1 186 ? 14.481 -6.794 -10.268 1.00 94.25 186 PHE A N 1
ATOM 1431 C CA . PHE A 1 186 ? 13.171 -6.176 -10.090 1.00 94.25 186 PHE A CA 1
ATOM 1432 C C . PHE A 1 186 ? 13.253 -5.017 -9.099 1.00 94.25 186 PHE A C 1
ATOM 1434 O O . PHE A 1 186 ? 14.008 -5.064 -8.126 1.00 94.25 186 PHE A O 1
ATOM 1441 N N . GLY A 1 187 ? 12.446 -3.988 -9.337 1.00 95.19 187 GLY A N 1
ATOM 1442 C CA . GLY A 1 187 ? 12.192 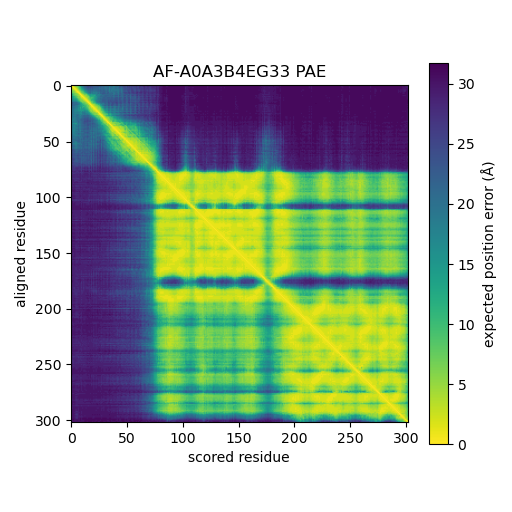-2.952 -8.351 1.00 95.19 187 GLY A CA 1
ATOM 1443 C C . GLY A 1 187 ? 11.309 -3.444 -7.203 1.00 95.19 187 GLY A C 1
ATOM 1444 O O . GLY A 1 187 ? 10.722 -4.525 -7.247 1.00 95.19 187 GLY A O 1
ATOM 1445 N N . GLY A 1 188 ? 11.192 -2.617 -6.162 1.00 95.06 188 GLY A N 1
ATOM 1446 C CA . GLY A 1 188 ? 10.389 -2.927 -4.971 1.00 95.06 188 GLY A CA 1
ATOM 1447 C C . GLY A 1 188 ? 8.872 -2.994 -5.196 1.00 95.06 188 GLY A C 1
ATOM 1448 O O . GLY A 1 188 ? 8.146 -3.363 -4.276 1.00 95.06 188 GLY A O 1
ATOM 1449 N N . GLY A 1 189 ? 8.395 -2.658 -6.395 1.00 97.00 189 GLY A N 1
ATOM 1450 C CA . GLY A 1 189 ? 6.980 -2.641 -6.739 1.00 97.00 189 GLY A CA 1
ATOM 1451 C C . GLY A 1 189 ? 6.244 -1.363 -6.332 1.00 97.00 189 GLY A C 1
ATOM 1452 O O . GLY A 1 189 ? 6.653 -0.622 -5.437 1.00 97.00 189 GLY A O 1
ATOM 1453 N N . THR A 1 190 ? 5.118 -1.127 -6.999 1.00 97.38 190 THR A N 1
ATOM 1454 C CA . THR A 1 190 ? 4.158 -0.070 -6.678 1.00 97.38 190 THR A CA 1
ATOM 1455 C C . THR A 1 190 ? 2.763 -0.665 -6.607 1.00 97.38 190 THR A C 1
ATOM 1457 O O . THR A 1 190 ? 2.225 -1.106 -7.621 1.00 97.38 190 THR A O 1
ATOM 1460 N N . LYS A 1 191 ? 2.144 -0.625 -5.426 1.00 94.38 191 LYS A N 1
ATOM 1461 C CA . LYS A 1 191 ? 0.752 -1.036 -5.247 1.00 94.38 191 LYS A CA 1
ATOM 1462 C C . LYS A 1 191 ? -0.190 0.068 -5.713 1.00 94.38 191 LYS A C 1
ATOM 1464 O O . LYS A 1 191 ? -0.287 1.110 -5.059 1.00 94.38 191 LYS A O 1
ATOM 1469 N N . LEU A 1 192 ? -0.911 -0.163 -6.805 1.00 94.06 192 LEU A N 1
ATOM 1470 C CA . LEU A 1 192 ? -1.923 0.750 -7.328 1.00 94.06 192 LEU A CA 1
ATOM 1471 C C . LEU A 1 192 ? -3.318 0.331 -6.849 1.00 94.06 192 LEU A C 1
ATOM 1473 O O . LEU A 1 192 ? -3.796 -0.760 -7.151 1.00 94.06 192 LEU A O 1
ATOM 1477 N N . SER A 1 193 ? -3.985 1.213 -6.107 1.00 91.88 193 SER A N 1
ATOM 1478 C CA . SER A 1 193 ? -5.398 1.075 -5.741 1.00 91.88 193 SER A CA 1
ATOM 1479 C C . SER A 1 193 ? -6.238 2.054 -6.556 1.00 91.88 193 SER A C 1
ATOM 1481 O O . SER A 1 193 ? -5.933 3.247 -6.587 1.00 91.88 193 SER A O 1
ATOM 1483 N N . VAL A 1 194 ? -7.304 1.565 -7.189 1.00 91.06 194 VAL A N 1
ATOM 1484 C CA . VAL A 1 194 ? -8.191 2.379 -8.031 1.00 91.06 194 VAL A CA 1
ATOM 1485 C C . VAL A 1 194 ? -9.594 2.378 -7.445 1.00 91.06 194 VAL A C 1
ATOM 1487 O O . VAL A 1 194 ? -10.171 1.315 -7.236 1.00 91.06 194 VAL A O 1
ATOM 1490 N N . GLY A 1 195 ? -10.145 3.559 -7.177 1.00 89.69 195 GLY A N 1
ATOM 1491 C CA . GLY A 1 195 ? -11.492 3.672 -6.624 1.00 89.69 195 GLY A CA 1
ATOM 1492 C C . GLY A 1 195 ? -11.791 5.034 -6.012 1.00 89.69 195 GLY A C 1
ATOM 1493 O O . GLY A 1 195 ? -10.935 5.915 -5.942 1.00 89.69 195 GLY A O 1
ATOM 1494 N N . SER A 1 196 ? -13.030 5.197 -5.557 1.00 88.12 196 SER A N 1
ATOM 1495 C CA . SER A 1 196 ? -13.479 6.378 -4.816 1.00 88.12 196 SER A CA 1
ATOM 1496 C C . SER A 1 196 ? -13.389 6.135 -3.314 1.00 88.12 196 SER A C 1
ATOM 1498 O O . SER A 1 196 ? -13.544 5.007 -2.847 1.00 88.12 196 SER A O 1
ATOM 1500 N N . VAL A 1 197 ? -13.159 7.201 -2.545 1.00 90.62 197 VAL A N 1
ATOM 1501 C CA . VAL A 1 197 ? -13.109 7.115 -1.080 1.00 90.62 197 VAL A CA 1
ATOM 1502 C C . VAL A 1 197 ? -14.430 6.560 -0.548 1.00 90.62 197 VAL A C 1
ATOM 1504 O O . VAL A 1 197 ? -15.496 7.106 -0.821 1.00 90.62 197 VAL A O 1
ATOM 1507 N N . ALA A 1 198 ? -14.341 5.485 0.231 1.00 92.69 198 ALA A N 1
ATOM 1508 C CA . ALA A 1 198 ? -15.470 4.837 0.877 1.00 92.69 198 ALA A CA 1
ATOM 1509 C C . ALA A 1 198 ? -15.152 4.659 2.361 1.00 92.69 198 ALA A C 1
ATOM 1511 O O . ALA A 1 198 ? -14.126 4.076 2.720 1.00 92.69 198 ALA A O 1
ATOM 1512 N N . ALA A 1 199 ? -16.016 5.173 3.231 1.00 95.19 199 ALA A N 1
ATOM 1513 C CA . ALA A 1 199 ? -15.840 5.003 4.664 1.00 95.19 199 ALA A CA 1
ATOM 1514 C C . ALA A 1 199 ? -16.205 3.571 5.088 1.00 95.19 199 ALA A C 1
ATOM 1516 O O . ALA A 1 199 ? -17.230 3.050 4.637 1.00 95.19 199 ALA A O 1
ATOM 1517 N N . PRO A 1 200 ? -15.395 2.915 5.938 1.00 96.44 200 PRO A N 1
ATOM 1518 C CA . PRO A 1 200 ? -15.699 1.568 6.387 1.00 96.44 200 PRO A CA 1
ATOM 1519 C C . PRO A 1 200 ? -16.936 1.557 7.287 1.00 96.44 200 PRO A C 1
ATOM 1521 O O . PRO A 1 200 ? -17.162 2.457 8.095 1.00 96.44 200 PRO A O 1
ATOM 1524 N N . THR A 1 201 ? -17.705 0.478 7.202 1.00 96.88 201 THR A N 1
ATOM 1525 C CA . THR A 1 201 ? -18.761 0.178 8.169 1.00 96.88 201 THR A CA 1
ATOM 1526 C C . THR A 1 201 ? -18.139 -0.471 9.398 1.00 96.88 201 THR A C 1
ATOM 1528 O O . THR A 1 201 ? -17.449 -1.486 9.276 1.00 96.88 201 THR A O 1
ATOM 1531 N N . LEU A 1 202 ? -18.383 0.105 10.575 1.00 97.62 202 LEU A N 1
ATOM 1532 C CA . LEU A 1 202 ? -17.844 -0.391 11.837 1.00 97.62 202 LEU A CA 1
ATOM 1533 C C . LEU A 1 202 ? -18.835 -1.303 12.557 1.00 97.62 202 LEU A C 1
ATOM 1535 O O . LEU A 1 202 ? -20.029 -1.027 12.641 1.00 97.62 202 LEU A O 1
ATOM 1539 N N . THR A 1 203 ? -18.323 -2.384 13.129 1.00 96.50 203 THR A N 1
ATOM 1540 C CA . THR A 1 203 ? -19.055 -3.273 14.032 1.00 96.50 203 THR A CA 1
ATOM 1541 C C . THR A 1 203 ? -18.171 -3.565 15.231 1.00 96.50 203 THR A C 1
ATOM 1543 O O . THR A 1 203 ? -17.054 -4.048 15.069 1.00 96.50 203 THR A O 1
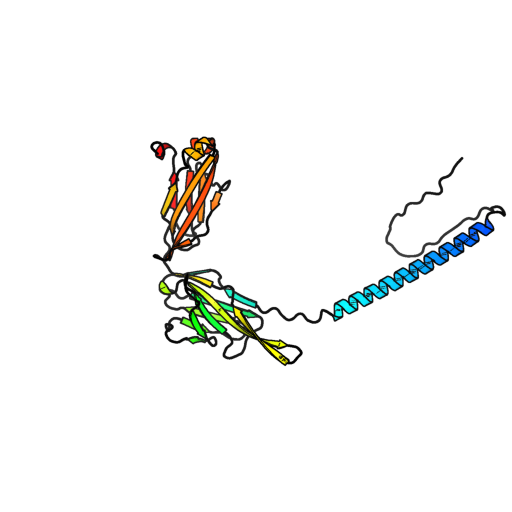ATOM 1546 N N . VAL A 1 204 ? -18.656 -3.261 16.434 1.00 96.19 204 VAL A N 1
ATOM 1547 C CA . VAL A 1 204 ? -17.936 -3.543 17.681 1.00 96.19 204 VAL A CA 1
ATOM 1548 C C . VAL A 1 204 ? -18.602 -4.728 18.359 1.00 96.19 204 VAL A C 1
ATOM 1550 O O . VAL A 1 204 ? -19.789 -4.678 18.674 1.00 96.19 204 VAL A O 1
ATOM 1553 N N . LEU A 1 205 ? -17.833 -5.791 18.552 1.00 94.31 205 LEU A N 1
ATOM 1554 C CA . LEU A 1 205 ? -18.261 -7.021 19.194 1.00 94.31 205 LEU A CA 1
ATOM 1555 C C . LEU A 1 205 ? -17.902 -6.974 20.688 1.00 94.31 205 LEU A C 1
ATOM 1557 O O . LEU A 1 205 ? -16.773 -6.587 21.023 1.00 94.31 205 LEU A O 1
ATOM 1561 N N . PRO A 1 206 ? -18.840 -7.347 21.578 1.00 93.25 206 PRO A N 1
ATOM 1562 C CA . PRO A 1 206 ? -18.584 -7.408 23.011 1.00 93.25 206 PRO A CA 1
ATOM 1563 C C . PRO A 1 206 ? -17.614 -8.544 23.378 1.00 93.25 206 PRO A C 1
ATOM 1565 O O . PRO A 1 206 ? -17.472 -9.503 22.613 1.00 93.25 206 PRO A O 1
ATOM 1568 N N . PRO A 1 207 ? -17.001 -8.482 24.575 1.00 93.62 207 PRO A N 1
ATOM 1569 C CA . PRO A 1 207 ? -16.289 -9.616 25.155 1.00 93.62 207 PRO A CA 1
ATOM 1570 C C . PRO A 1 207 ? -17.218 -10.807 25.379 1.00 93.62 207 PRO A C 1
ATOM 1572 O O . PRO A 1 207 ? -18.412 -10.640 25.639 1.00 93.62 207 PRO A O 1
ATOM 1575 N N . SER A 1 208 ? -16.661 -12.015 25.344 1.00 91.62 208 SER A N 1
ATOM 1576 C CA . SER A 1 208 ? -17.435 -13.223 25.643 1.00 91.62 208 SER A CA 1
ATOM 1577 C C . SER A 1 208 ? -17.659 -13.394 27.149 1.00 91.62 208 SER A C 1
ATOM 1579 O O . SER A 1 208 ? -16.782 -13.090 27.959 1.00 91.62 208 SER A O 1
ATOM 1581 N N . SER A 1 209 ? -18.797 -13.968 27.541 1.00 88.31 209 SER A N 1
ATOM 1582 C CA . SER A 1 209 ? -19.115 -14.237 28.952 1.00 88.31 209 SER A CA 1
ATOM 1583 C C . SER A 1 209 ? -18.091 -15.152 29.637 1.00 88.31 209 SER A C 1
ATOM 1585 O O . SER A 1 209 ? -17.828 -15.003 30.827 1.00 88.31 209 SER A O 1
ATOM 1587 N N . VAL A 1 210 ? -17.472 -16.068 28.883 1.00 90.69 210 VAL A N 1
ATOM 1588 C CA . VAL A 1 210 ? -16.410 -16.965 29.375 1.00 90.69 210 VAL A CA 1
ATOM 1589 C C . VAL A 1 210 ? -15.135 -16.191 29.709 1.00 90.69 210 VAL A C 1
ATOM 1591 O O . VAL A 1 210 ? -14.481 -16.479 30.707 1.00 90.69 210 VAL A O 1
ATOM 1594 N N . GLU A 1 211 ? -14.784 -15.199 28.894 1.00 91.88 211 GLU A N 1
ATOM 1595 C CA . GLU A 1 211 ? -13.604 -14.364 29.122 1.00 91.88 211 GLU A CA 1
ATOM 1596 C C . GLU A 1 211 ? -13.788 -13.445 30.336 1.00 91.88 211 GLU A C 1
ATOM 1598 O O . GLU A 1 211 ? -12.877 -13.312 31.155 1.00 91.88 211 GLU A O 1
ATOM 1603 N N . LEU A 1 212 ? -14.991 -12.884 30.503 1.00 89.75 212 LEU A N 1
ATOM 1604 C CA . LEU A 1 212 ? -15.309 -12.022 31.644 1.00 89.75 212 LEU A CA 1
ATOM 1605 C C . LEU A 1 212 ? -15.152 -12.767 32.976 1.00 89.75 212 LEU A C 1
ATOM 1607 O O . LEU A 1 212 ? -14.591 -12.215 33.913 1.00 89.75 212 LEU A O 1
ATOM 1611 N N . GLN A 1 213 ? -15.527 -14.050 33.043 1.00 88.00 213 GLN A N 1
ATOM 1612 C CA . GLN A 1 213 ? -15.302 -14.891 34.233 1.00 88.00 213 GLN A CA 1
ATOM 1613 C C . GLN A 1 213 ? -13.816 -15.082 34.581 1.00 88.00 213 GLN A C 1
ATOM 1615 O O . GLN A 1 213 ? -13.487 -15.438 35.711 1.00 88.00 213 GLN A O 1
ATOM 1620 N N . GLN A 1 214 ? -12.912 -14.847 33.628 1.00 91.88 214 GLN A N 1
ATOM 1621 C CA . GLN A 1 214 ? -11.460 -14.897 33.820 1.00 91.88 214 GLN A CA 1
ATOM 1622 C C . GLN A 1 214 ? -10.869 -13.520 34.179 1.00 91.88 214 GLN A C 1
ATOM 1624 O O . GLN A 1 214 ? -9.646 -13.372 34.233 1.00 91.88 214 GLN A O 1
ATOM 1629 N N . GLY A 1 215 ? -11.714 -12.509 34.413 1.00 90.75 215 GLY A N 1
ATOM 1630 C CA . GLY A 1 215 ? -11.318 -11.150 34.783 1.00 90.75 215 GLY A CA 1
ATOM 1631 C C . GLY A 1 215 ? -10.820 -10.294 33.615 1.00 90.75 215 GLY A C 1
ATOM 1632 O O . GLY A 1 215 ? -10.280 -9.211 33.841 1.00 90.75 215 GLY A O 1
ATOM 1633 N N . LYS A 1 216 ? -10.991 -10.745 32.365 1.00 92.81 216 LYS A N 1
ATOM 1634 C CA . LYS A 1 216 ? -10.538 -10.037 31.158 1.00 92.81 216 LYS A CA 1
ATOM 1635 C C . LYS A 1 216 ? -11.699 -9.706 30.233 1.00 92.81 216 LYS A C 1
ATOM 1637 O O . LYS A 1 216 ? -12.710 -10.397 30.204 1.00 92.81 216 LYS A O 1
ATOM 1642 N N . ALA A 1 217 ? -11.537 -8.642 29.459 1.00 93.56 217 ALA A N 1
ATOM 1643 C CA . ALA A 1 217 ? -12.515 -8.205 28.481 1.00 93.56 217 ALA A CA 1
ATOM 1644 C C . ALA A 1 217 ? -11.817 -7.839 27.167 1.00 93.56 217 ALA A C 1
ATOM 1646 O O . ALA A 1 217 ? -11.167 -6.794 27.090 1.00 93.56 217 ALA A O 1
ATOM 1647 N N . THR A 1 218 ? -11.979 -8.659 26.128 1.00 95.00 218 THR A N 1
ATOM 1648 C CA . THR A 1 218 ? -11.484 -8.357 24.783 1.00 95.00 218 THR A CA 1
ATOM 1649 C C . THR A 1 218 ? -12.630 -7.918 23.888 1.00 95.00 218 THR A C 1
ATOM 1651 O O . THR A 1 218 ? -13.544 -8.679 23.586 1.00 95.00 218 THR A O 1
ATOM 1654 N N . LEU A 1 219 ? -12.561 -6.674 23.425 1.00 95.31 219 LEU A N 1
ATOM 1655 C CA . LEU A 1 219 ? -13.460 -6.139 22.412 1.00 95.31 219 LEU A CA 1
ATOM 1656 C C . LEU A 1 219 ? -12.830 -6.266 21.033 1.00 95.31 219 LEU A C 1
ATOM 1658 O O . LEU A 1 219 ? -11.623 -6.073 20.880 1.00 95.31 219 LEU A O 1
ATOM 1662 N N . VAL A 1 220 ? -13.656 -6.515 20.020 1.00 96.75 220 VAL A N 1
ATOM 1663 C CA . VAL A 1 220 ? -13.213 -6.572 18.622 1.00 96.75 220 VAL A CA 1
ATOM 1664 C C . VAL A 1 220 ? -13.961 -5.522 17.817 1.00 96.75 220 VAL A C 1
ATOM 1666 O O . VAL A 1 220 ? -15.184 -5.530 17.769 1.00 96.75 220 VAL A O 1
ATOM 1669 N N . CYS A 1 221 ? -13.237 -4.624 17.161 1.00 97.50 221 CYS A N 1
ATOM 1670 C CA . CYS A 1 221 ? -13.785 -3.720 16.163 1.00 97.50 221 CYS A CA 1
ATOM 1671 C C . CYS A 1 221 ? -13.457 -4.245 14.772 1.00 97.50 221 CYS A C 1
ATOM 1673 O O . CYS A 1 221 ? -12.288 -4.352 14.397 1.00 97.50 221 CYS A O 1
ATOM 1675 N N . LEU A 1 222 ? -14.498 -4.558 14.013 1.00 96.94 222 LEU A N 1
ATOM 1676 C CA . LEU A 1 222 ? -14.418 -4.947 12.619 1.00 96.94 222 LEU A CA 1
ATOM 1677 C C . LEU A 1 222 ? -14.803 -3.752 11.749 1.00 96.94 222 LEU A C 1
ATOM 1679 O O . LEU A 1 222 ? -15.899 -3.211 11.879 1.00 96.94 222 LEU A O 1
ATOM 1683 N N . ALA A 1 223 ? -13.902 -3.358 10.856 1.00 97.12 223 ALA A N 1
ATOM 1684 C CA . ALA A 1 223 ? -14.120 -2.309 9.876 1.00 97.12 223 ALA A CA 1
ATOM 1685 C C . ALA A 1 223 ? -14.183 -2.933 8.492 1.00 97.12 223 ALA A C 1
ATOM 1687 O O . ALA A 1 223 ? -13.196 -3.492 8.021 1.00 97.12 223 ALA A O 1
ATOM 1688 N N . ASN A 1 224 ? -15.343 -2.852 7.851 1.00 94.88 224 ASN A N 1
ATOM 1689 C CA . ASN A 1 224 ? -15.603 -3.537 6.594 1.00 94.88 224 ASN A CA 1
ATOM 1690 C C . ASN A 1 224 ? -15.875 -2.566 5.457 1.00 94.88 224 ASN A C 1
ATOM 1692 O O . ASN A 1 224 ? -16.568 -1.568 5.646 1.00 94.88 224 ASN A O 1
ATOM 1696 N N . LYS A 1 225 ? -15.413 -2.934 4.256 1.00 92.94 225 LYS A N 1
ATOM 1697 C CA . LYS A 1 225 ? -15.742 -2.255 2.995 1.00 92.94 225 LYS A CA 1
ATOM 1698 C C . LYS A 1 225 ? -15.275 -0.790 2.939 1.00 92.94 225 LYS A C 1
ATOM 1700 O O . LYS A 1 225 ? -15.992 0.065 2.433 1.00 92.94 225 LYS A O 1
ATOM 1705 N N . GLY A 1 226 ? -14.084 -0.495 3.464 1.00 93.75 226 GLY A N 1
ATOM 1706 C CA . GLY A 1 226 ? -13.478 0.838 3.358 1.00 93.75 226 GLY A CA 1
ATOM 1707 C C . GLY A 1 226 ? -12.518 0.964 2.174 1.00 93.75 226 GLY A C 1
ATOM 1708 O O . GLY A 1 226 ? -11.951 -0.020 1.710 1.00 93.75 226 GLY A O 1
ATOM 1709 N N . PHE A 1 227 ? -12.306 2.183 1.692 1.00 92.25 227 PHE A N 1
ATOM 1710 C CA . PHE A 1 227 ? -11.329 2.508 0.653 1.00 92.25 227 PHE A CA 1
ATOM 1711 C C . PHE A 1 227 ? -10.828 3.949 0.831 1.00 92.25 227 PHE A C 1
ATOM 1713 O O . PHE A 1 227 ? -11.638 4.831 1.141 1.00 92.25 227 PHE A O 1
ATOM 1720 N N . PRO A 1 228 ? -9.532 4.243 0.624 1.00 90.81 228 PRO A N 1
ATOM 1721 C CA . PRO A 1 228 ? -8.432 3.345 0.255 1.00 90.81 228 PRO A CA 1
ATOM 1722 C C . PRO A 1 228 ? -7.862 2.591 1.471 1.00 90.81 228 PRO A C 1
ATOM 1724 O O . PRO A 1 228 ? -8.494 2.526 2.517 1.00 90.81 228 PRO A O 1
ATOM 1727 N N . SER A 1 229 ? -6.686 1.970 1.361 1.00 89.62 229 SER A N 1
ATOM 1728 C CA . SER A 1 229 ? -6.103 1.149 2.437 1.00 89.62 229 SER A CA 1
ATOM 1729 C C . SER A 1 229 ? -5.634 1.921 3.681 1.00 89.62 229 SER A C 1
ATOM 1731 O O . SER A 1 229 ? -5.203 1.301 4.650 1.00 89.62 229 SER A O 1
ATOM 1733 N N . ASP A 1 230 ? -5.643 3.251 3.645 1.00 90.38 230 ASP A N 1
ATOM 1734 C CA . ASP A 1 230 ? -5.030 4.148 4.633 1.00 90.38 230 ASP A CA 1
ATOM 1735 C C . ASP A 1 230 ? -5.997 4.660 5.715 1.00 90.38 230 ASP A C 1
ATOM 1737 O O . ASP A 1 230 ? -5.624 5.523 6.510 1.00 90.38 230 ASP A O 1
ATOM 1741 N N . TRP A 1 231 ? -7.215 4.112 5.790 1.00 93.12 231 TRP A N 1
ATOM 1742 C CA . TRP A 1 231 ? -8.073 4.276 6.965 1.00 93.12 231 TRP A CA 1
ATOM 1743 C C . TRP A 1 231 ? -7.393 3.706 8.214 1.00 93.12 231 TRP A C 1
ATOM 1745 O O . TRP A 1 231 ? -6.802 2.625 8.186 1.00 93.12 231 TRP A O 1
ATOM 1755 N N . ARG A 1 232 ? -7.501 4.425 9.333 1.00 94.00 232 ARG A N 1
ATOM 1756 C CA . ARG A 1 232 ? -6.886 4.048 10.610 1.00 94.00 232 ARG A CA 1
ATOM 1757 C C . ARG A 1 232 ? -7.947 3.788 11.658 1.00 94.00 232 ARG A C 1
ATOM 1759 O O . ARG A 1 232 ? -8.798 4.638 11.900 1.00 94.00 232 ARG A O 1
ATOM 1766 N N . LEU A 1 233 ? -7.860 2.628 12.303 1.00 96.31 233 LEU A N 1
ATOM 1767 C CA . LEU A 1 233 ? -8.675 2.315 13.470 1.00 96.31 233 LEU A CA 1
ATOM 1768 C C . LEU A 1 233 ? -8.041 2.863 14.742 1.00 96.31 233 LEU A C 1
ATOM 1770 O O . LEU A 1 233 ? -6.823 2.854 14.910 1.00 96.31 233 LEU A O 1
ATOM 1774 N N . SER A 1 234 ? -8.887 3.315 15.652 1.00 96.44 234 SER A N 1
ATOM 1775 C CA . SER A 1 234 ? -8.504 3.822 16.961 1.00 96.44 234 SER A CA 1
ATOM 1776 C C . SER A 1 234 ? -9.604 3.536 17.975 1.00 96.44 234 SER A C 1
ATOM 1778 O O . SER A 1 234 ? -10.756 3.288 17.612 1.00 96.44 234 SER A O 1
ATOM 1780 N N . TRP A 1 235 ? -9.241 3.551 19.254 1.00 97.00 235 TRP A N 1
ATOM 1781 C CA . TRP A 1 235 ? -10.174 3.323 20.347 1.00 97.00 235 TRP A CA 1
ATOM 1782 C C . TRP A 1 235 ? -10.278 4.557 21.231 1.00 97.00 235 TRP A C 1
ATOM 1784 O O . TRP A 1 235 ? -9.287 5.239 21.498 1.00 97.00 235 TRP A O 1
ATOM 1794 N N . LYS A 1 236 ? -11.488 4.809 21.724 1.00 95.38 236 LYS A N 1
ATOM 1795 C CA . LYS A 1 236 ? -11.774 5.765 22.787 1.00 95.38 236 LYS A CA 1
ATOM 1796 C C . LYS A 1 236 ? -12.458 5.042 23.936 1.00 95.38 236 LYS A C 1
ATOM 1798 O O . LYS A 1 236 ? -13.421 4.304 23.730 1.00 95.38 236 LYS A O 1
ATOM 1803 N N . VAL A 1 237 ? -11.970 5.284 25.143 1.00 93.38 237 VAL A N 1
ATOM 1804 C CA . VAL A 1 237 ? -12.511 4.751 26.392 1.00 93.38 237 VAL A CA 1
ATOM 1805 C C . VAL A 1 237 ? -12.967 5.949 27.222 1.00 93.38 237 VAL A C 1
ATOM 1807 O O . VAL A 1 237 ? -12.166 6.832 27.522 1.00 93.38 237 VAL A O 1
ATOM 1810 N N . ASP A 1 238 ? -14.267 6.029 27.510 1.00 91.06 238 ASP A N 1
ATOM 1811 C CA . ASP A 1 238 ? -14.934 7.204 28.103 1.00 91.06 238 ASP A CA 1
ATOM 1812 C C . ASP A 1 238 ? -14.647 8.513 27.349 1.00 91.06 238 ASP A C 1
ATOM 1814 O O . ASP A 1 238 ? -14.422 9.572 27.930 1.00 91.06 238 ASP A O 1
ATOM 1818 N N . GLY A 1 239 ? -14.599 8.428 26.018 1.00 89.19 239 GLY A N 1
ATOM 1819 C CA . GLY A 1 239 ? -14.323 9.567 25.139 1.00 89.19 239 GLY A CA 1
ATOM 1820 C C . GLY A 1 239 ? -12.844 9.952 25.018 1.00 89.19 239 GLY A C 1
ATOM 1821 O O . GLY A 1 239 ? -12.508 10.737 24.134 1.00 89.19 239 GLY A O 1
ATOM 1822 N N . SER A 1 240 ? -11.949 9.370 25.822 1.00 92.38 240 SER A N 1
ATOM 1823 C CA . SER A 1 240 ? -10.505 9.627 25.750 1.00 92.38 240 SER A CA 1
ATOM 1824 C C . SER A 1 240 ? -9.802 8.620 24.846 1.00 92.38 240 SER A C 1
ATOM 1826 O O . SER A 1 240 ? -10.075 7.423 24.933 1.00 92.38 240 SER A O 1
ATOM 1828 N N . SER A 1 241 ? -8.881 9.085 23.998 1.00 94.38 241 SER A N 1
ATOM 1829 C CA . SER A 1 241 ? -8.084 8.211 23.127 1.00 94.38 241 SER A CA 1
ATOM 1830 C C . SER A 1 241 ? -7.318 7.159 23.929 1.00 94.38 241 SER A C 1
ATOM 1832 O O . SER A 1 241 ? -6.711 7.466 24.955 1.00 94.38 241 SER A O 1
ATOM 1834 N N . TRP A 1 242 ? -7.328 5.919 23.444 1.00 93.75 242 TRP A N 1
ATOM 1835 C CA . TRP A 1 242 ? -6.773 4.767 24.142 1.00 93.75 242 TRP A CA 1
ATOM 1836 C C . TRP A 1 242 ? -5.931 3.891 23.210 1.00 93.75 242 TRP A C 1
ATOM 1838 O O . TRP A 1 242 ? -6.370 3.525 22.121 1.00 93.75 242 TRP A O 1
ATOM 1848 N N . SER A 1 243 ? -4.727 3.528 23.656 1.00 94.50 243 SER A N 1
ATOM 1849 C CA . SER A 1 243 ? -3.774 2.703 22.893 1.00 94.50 243 SER A CA 1
ATOM 1850 C C . SER A 1 243 ? -3.240 1.487 23.659 1.00 94.50 243 SER A C 1
ATOM 1852 O O . SER A 1 243 ? -2.689 0.575 23.048 1.00 94.50 243 SER A O 1
ATOM 1854 N N . SER A 1 244 ? -3.405 1.437 24.985 1.00 94.12 244 SER A N 1
ATOM 1855 C CA . SER A 1 244 ? -2.910 0.321 25.800 1.00 94.12 244 SER A CA 1
ATOM 1856 C C . SER A 1 244 ? -3.725 -0.950 25.549 1.00 94.12 244 SER A C 1
ATOM 1858 O O . SER A 1 244 ? -4.954 -0.908 25.561 1.00 94.12 244 SER A O 1
ATOM 1860 N N . GLY A 1 245 ? -3.057 -2.083 25.320 1.00 91.75 245 GLY A N 1
ATOM 1861 C CA . GLY A 1 245 ? -3.735 -3.355 25.034 1.00 91.75 245 GLY A CA 1
ATOM 1862 C C . GLY A 1 245 ? -4.454 -3.395 23.679 1.00 91.75 245 GLY A C 1
ATOM 1863 O O . GLY A 1 245 ? -5.323 -4.245 23.482 1.00 91.75 245 GLY A O 1
ATOM 1864 N N . VAL A 1 246 ? -4.120 -2.479 22.761 1.00 96.38 246 VAL A N 1
ATOM 1865 C CA . VAL A 1 246 ? -4.646 -2.463 21.391 1.00 96.38 246 VAL A CA 1
ATOM 1866 C C . VAL A 1 246 ? -3.751 -3.297 20.477 1.00 96.38 246 VAL A C 1
ATOM 1868 O O . VAL A 1 246 ? -2.536 -3.119 20.449 1.00 96.38 246 VAL A O 1
ATOM 1871 N N . SER A 1 247 ? -4.368 -4.168 19.683 1.00 95.44 247 SER A N 1
ATOM 1872 C CA . SER A 1 247 ? -3.733 -4.871 18.564 1.00 95.44 247 SER A CA 1
ATOM 1873 C C . SER A 1 247 ? -4.550 -4.651 17.289 1.00 95.44 247 SER A C 1
ATOM 1875 O O . SER A 1 247 ? -5.768 -4.457 17.348 1.00 95.44 247 SER A O 1
ATOM 1877 N N . GLN A 1 248 ? -3.889 -4.603 16.132 1.00 93.38 248 GLN A N 1
ATOM 1878 C CA . GLN A 1 248 ? -4.512 -4.275 14.846 1.00 93.38 248 GLN A CA 1
ATOM 1879 C C . GLN A 1 248 ? -4.034 -5.229 13.757 1.00 93.38 248 GLN A C 1
ATOM 1881 O O . GLN A 1 248 ? -2.848 -5.546 13.681 1.00 93.38 248 GLN A O 1
ATOM 1886 N N . SER A 1 249 ? -4.953 -5.663 12.897 1.00 90.75 249 SER A N 1
ATOM 1887 C CA . SER A 1 249 ? -4.607 -6.418 11.697 1.00 90.75 249 SER A CA 1
ATOM 1888 C C . SER A 1 249 ? -4.217 -5.474 10.555 1.00 90.75 249 SER A C 1
ATOM 1890 O O . SER A 1 249 ? -4.739 -4.357 10.472 1.00 90.75 249 SER A O 1
ATOM 1892 N N . PRO A 1 250 ? -3.367 -5.919 9.614 1.00 87.62 250 PRO A N 1
ATOM 1893 C CA . PRO A 1 250 ? -3.211 -5.216 8.347 1.00 87.62 250 PRO A CA 1
ATOM 1894 C C . PRO A 1 250 ? -4.548 -5.163 7.592 1.00 87.62 250 PRO A C 1
ATOM 1896 O O . PRO A 1 250 ? -5.423 -6.013 7.785 1.00 87.62 250 PRO A O 1
ATOM 1899 N N . GLY A 1 251 ? -4.697 -4.157 6.728 1.00 86.75 251 GLY A N 1
ATOM 1900 C CA . GLY A 1 251 ? -5.849 -4.046 5.837 1.00 86.75 251 GLY A CA 1
ATOM 1901 C C . GLY A 1 251 ? -5.810 -5.116 4.755 1.00 86.75 251 GLY A C 1
ATOM 1902 O O . GLY A 1 251 ? -4.833 -5.215 4.011 1.00 86.75 251 GLY A O 1
ATOM 1903 N N . LEU A 1 252 ? -6.878 -5.899 4.650 1.00 88.12 252 LEU A N 1
ATOM 1904 C CA . LEU A 1 252 ? -7.019 -6.960 3.659 1.00 88.12 252 LEU A CA 1
ATOM 1905 C C . LEU A 1 252 ? -7.904 -6.484 2.511 1.00 88.12 252 LEU A C 1
ATOM 1907 O O . LEU A 1 252 ? -9.035 -6.065 2.748 1.00 88.12 252 LEU A O 1
ATOM 1911 N N . LEU A 1 253 ? -7.391 -6.566 1.282 1.00 84.81 253 LEU A N 1
ATOM 1912 C CA . LEU A 1 253 ? -8.155 -6.275 0.070 1.00 84.81 253 LEU A CA 1
ATOM 1913 C C . LEU A 1 253 ? -9.091 -7.449 -0.237 1.00 84.81 253 LEU A C 1
ATOM 1915 O O . LEU A 1 253 ? -8.636 -8.580 -0.421 1.00 84.81 253 LEU A O 1
ATOM 1919 N N . GLN A 1 254 ? -10.389 -7.182 -0.303 1.00 82.50 254 GLN A N 1
ATOM 1920 C CA . GLN A 1 254 ? -11.392 -8.171 -0.670 1.00 82.50 254 GLN A CA 1
ATOM 1921 C C . GLN A 1 254 ? -11.425 -8.339 -2.198 1.00 82.50 254 GLN A C 1
ATOM 1923 O O . GLN A 1 254 ? -11.447 -7.361 -2.948 1.00 82.50 254 GLN A O 1
ATOM 1928 N N . LYS A 1 255 ? -11.405 -9.593 -2.667 1.00 72.94 255 LYS A N 1
ATOM 1929 C CA . LYS A 1 255 ? -11.293 -9.927 -4.101 1.00 72.94 255 LYS A CA 1
ATOM 1930 C C . LYS A 1 255 ? -12.552 -9.607 -4.913 1.00 72.94 255 LYS A C 1
ATOM 1932 O O . LYS A 1 255 ? -12.460 -9.448 -6.121 1.00 72.94 255 LYS A O 1
ATOM 1937 N N . ASP A 1 256 ? -13.710 -9.565 -4.268 1.00 73.38 256 ASP A N 1
ATOM 1938 C CA . ASP A 1 256 ? -15.026 -9.396 -4.890 1.00 73.38 256 ASP A CA 1
ATOM 1939 C C . ASP A 1 256 ? -15.346 -7.937 -5.229 1.00 73.38 256 ASP A C 1
ATOM 1941 O O . ASP A 1 256 ? -16.014 -7.672 -6.224 1.00 73.38 256 ASP A O 1
ATOM 1945 N N . ASN A 1 257 ? -14.893 -6.996 -4.399 1.00 74.19 257 ASN A N 1
ATOM 1946 C CA . ASN A 1 257 ? -15.328 -5.600 -4.467 1.00 74.19 257 ASN A CA 1
ATOM 1947 C C . ASN A 1 257 ? -14.180 -4.576 -4.477 1.00 74.19 257 ASN A C 1
ATOM 1949 O O . ASN A 1 257 ? -14.444 -3.385 -4.631 1.00 74.19 257 ASN A O 1
ATOM 1953 N N . GLY A 1 258 ? -12.923 -5.006 -4.315 1.00 79.31 258 GLY A N 1
ATOM 1954 C CA . GLY A 1 258 ? -11.769 -4.100 -4.296 1.00 79.31 258 GLY A CA 1
ATOM 1955 C C . GLY A 1 258 ? -11.712 -3.177 -3.071 1.00 79.31 258 GLY A C 1
ATOM 1956 O O . GLY A 1 258 ? -10.962 -2.201 -3.068 1.00 79.31 258 GLY A O 1
ATOM 1957 N N . LEU A 1 259 ? -12.487 -3.470 -2.024 1.00 89.00 259 LEU A N 1
ATOM 1958 C CA . LEU A 1 259 ? -12.517 -2.724 -0.770 1.00 89.00 259 LEU A CA 1
ATOM 1959 C C . LEU A 1 259 ? -11.693 -3.434 0.300 1.00 89.00 259 LEU A C 1
ATOM 1961 O O . LEU A 1 259 ? -11.441 -4.637 0.2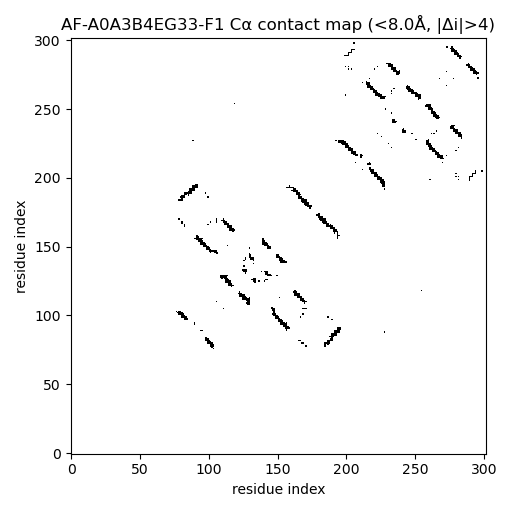50 1.00 89.00 259 LEU A O 1
ATOM 1965 N N . TYR A 1 260 ? -11.287 -2.673 1.302 1.00 91.38 260 TYR A N 1
ATOM 1966 C CA . TYR A 1 260 ? -10.473 -3.142 2.404 1.00 91.38 260 TYR A CA 1
ATOM 1967 C C . TYR A 1 260 ? -11.318 -3.465 3.638 1.00 91.38 260 TYR A C 1
ATOM 1969 O O . TYR A 1 260 ? -12.341 -2.828 3.918 1.00 91.38 260 TYR A O 1
ATOM 1977 N N . SER A 1 261 ? -10.850 -4.455 4.392 1.00 94.12 261 SER A N 1
ATOM 1978 C CA . SER A 1 261 ? -11.309 -4.746 5.747 1.00 94.12 261 SER A CA 1
ATOM 1979 C C . SER A 1 261 ? -10.149 -4.747 6.731 1.00 94.12 261 SER A C 1
ATOM 1981 O O . SER A 1 261 ? -9.042 -5.176 6.405 1.00 94.12 261 SER A O 1
ATOM 1983 N N . TRP A 1 262 ? -10.432 -4.316 7.955 1.00 95.56 262 TRP A N 1
ATOM 1984 C CA . TRP A 1 262 ? -9.494 -4.293 9.070 1.00 95.56 262 TRP A CA 1
ATOM 1985 C C . TRP A 1 262 ? -10.173 -4.825 10.323 1.00 95.56 262 TRP A C 1
ATOM 1987 O O . TRP A 1 262 ? -11.388 -4.717 10.490 1.00 95.56 262 TRP A O 1
ATOM 1997 N N . SER A 1 263 ? -9.367 -5.342 11.239 1.00 96.25 263 SER A N 1
ATOM 1998 C CA . SER A 1 263 ? -9.800 -5.667 12.587 1.00 96.25 263 SER A CA 1
ATOM 1999 C C . SER A 1 263 ? -8.870 -5.014 13.598 1.00 96.25 263 SER A C 1
ATOM 2001 O O . SER A 1 263 ? -7.667 -4.872 13.370 1.00 96.25 263 SER A O 1
ATOM 2003 N N . SER A 1 264 ? -9.430 -4.598 14.723 1.00 97.44 264 SER A N 1
ATOM 2004 C CA . SER A 1 264 ? -8.661 -4.177 15.883 1.00 97.44 264 SER A CA 1
ATOM 2005 C C . SER A 1 264 ? -9.255 -4.797 17.130 1.00 97.44 264 SER A C 1
ATOM 2007 O O . SER A 1 264 ? -10.472 -4.880 17.263 1.00 97.44 264 SER A O 1
ATOM 2009 N N . THR A 1 265 ? -8.397 -5.219 18.047 1.00 96.81 265 THR A N 1
ATOM 2010 C CA . THR A 1 265 ? -8.797 -5.762 19.338 1.00 96.81 265 THR A CA 1
ATOM 2011 C C . THR A 1 265 ? -8.326 -4.844 20.451 1.00 96.81 265 THR A C 1
ATOM 2013 O O . THR A 1 265 ? -7.183 -4.386 20.424 1.00 96.81 265 THR A O 1
ATOM 2016 N N . LEU A 1 266 ? -9.182 -4.610 21.438 1.00 96.38 266 LEU A N 1
ATOM 2017 C CA . LEU A 1 266 ? -8.868 -3.869 22.653 1.00 96.38 266 LEU A CA 1
ATOM 2018 C C . LEU A 1 266 ? -9.052 -4.798 23.847 1.00 96.38 266 LEU A C 1
ATOM 2020 O O . LEU A 1 266 ? -10.160 -5.266 24.094 1.00 96.38 266 LEU A O 1
ATOM 2024 N N . THR A 1 267 ? -7.973 -5.050 24.583 1.00 95.06 267 THR A N 1
ATOM 2025 C CA . THR A 1 267 ? -8.021 -5.822 25.830 1.00 95.06 267 THR A CA 1
ATOM 2026 C C . THR A 1 267 ? -8.056 -4.882 27.030 1.00 95.06 267 THR A C 1
ATOM 2028 O O . THR A 1 267 ? -7.167 -4.048 27.197 1.00 95.06 267 THR A O 1
ATOM 2031 N N . LEU A 1 268 ? -9.067 -5.041 27.879 1.00 93.25 268 LEU A N 1
ATOM 2032 C CA . LEU A 1 268 ? -9.239 -4.330 29.143 1.00 93.25 268 LEU A CA 1
ATOM 2033 C C . LEU A 1 268 ? -9.368 -5.329 30.298 1.00 93.25 268 LEU A C 1
ATOM 2035 O O . LEU A 1 268 ? -9.632 -6.517 30.097 1.00 93.25 268 LEU A O 1
ATOM 2039 N N . GLN A 1 269 ? -9.211 -4.827 31.520 1.00 91.88 269 GLN A N 1
ATOM 2040 C CA . GLN A 1 269 ? -9.644 -5.555 32.712 1.00 91.88 269 GLN A CA 1
ATOM 2041 C C . GLN A 1 269 ? -11.175 -5.512 32.825 1.00 91.88 269 GLN A C 1
ATOM 2043 O O . GLN A 1 269 ? -11.815 -4.557 32.370 1.00 91.88 269 GLN A O 1
ATOM 2048 N N . GLU A 1 270 ? -11.770 -6.541 33.429 1.00 89.12 270 GLU A N 1
ATOM 2049 C CA . GLU A 1 270 ? -13.229 -6.663 33.557 1.00 89.12 270 GLU A CA 1
ATOM 2050 C C . GLU A 1 270 ? -13.865 -5.445 34.253 1.00 89.12 270 GLU A C 1
ATOM 2052 O O . GLU A 1 270 ? -14.871 -4.905 33.787 1.00 89.12 270 GLU A O 1
ATOM 2057 N N . ASP A 1 271 ? -13.247 -4.960 35.331 1.00 84.56 271 ASP A N 1
ATOM 2058 C CA . ASP A 1 271 ? -13.709 -3.816 36.124 1.00 84.56 271 ASP A CA 1
ATOM 2059 C C . ASP A 1 271 ? -13.722 -2.503 35.325 1.00 84.56 271 ASP A C 1
ATOM 2061 O O . ASP A 1 271 ? -14.599 -1.653 35.521 1.00 84.56 271 ASP A O 1
ATOM 2065 N N . GLN A 1 272 ? -12.776 -2.356 34.395 1.00 84.81 272 GLN A N 1
ATOM 2066 C CA . GLN A 1 272 ? -12.708 -1.235 33.468 1.00 84.81 272 GLN A CA 1
ATOM 2067 C C . GLN A 1 272 ? -13.776 -1.341 32.385 1.00 84.81 272 GLN A C 1
ATOM 2069 O O . GLN A 1 272 ? -14.382 -0.333 32.052 1.00 84.81 272 GLN A O 1
ATOM 2074 N N . TRP A 1 273 ? -14.056 -2.528 31.851 1.00 84.81 273 TRP A N 1
ATOM 2075 C CA . TRP A 1 273 ? -15.146 -2.699 30.885 1.00 84.81 273 TRP A CA 1
ATOM 2076 C C . TRP A 1 273 ? -16.522 -2.446 31.520 1.00 84.81 273 TRP A C 1
ATOM 2078 O O . TRP A 1 273 ? -17.380 -1.790 30.936 1.00 84.81 273 TRP A O 1
ATOM 2088 N N . LEU A 1 274 ? -16.717 -2.915 32.752 1.00 79.50 274 LEU A N 1
ATOM 2089 C CA . LEU A 1 274 ? -17.968 -2.821 33.506 1.00 79.50 274 LEU A CA 1
ATOM 2090 C C . LEU A 1 274 ? -18.515 -1.396 33.666 1.00 79.50 274 LEU A C 1
ATOM 2092 O O . LEU A 1 274 ? -19.730 -1.221 33.749 1.00 79.50 274 LEU A O 1
ATOM 2096 N N . LYS A 1 275 ? -17.632 -0.396 33.739 1.00 77.69 275 LYS A N 1
ATOM 2097 C CA . LYS A 1 275 ? -17.977 0.988 34.107 1.00 77.69 275 LYS A CA 1
ATOM 2098 C C . LYS A 1 275 ? -17.829 1.985 32.966 1.00 77.69 275 LYS A C 1
ATOM 2100 O O . LYS A 1 275 ? -18.116 3.162 33.167 1.00 77.69 275 LYS A O 1
ATOM 2105 N N . LYS A 1 276 ? -17.345 1.536 31.808 1.00 83.38 276 LYS A N 1
ATOM 2106 C CA . LYS A 1 276 ? -16.861 2.431 30.764 1.00 83.38 276 LYS A CA 1
ATOM 2107 C C . LYS A 1 276 ? -17.597 2.260 29.456 1.00 83.38 276 LYS A C 1
ATOM 2109 O O . LYS A 1 276 ? -18.085 1.187 29.111 1.00 83.38 276 LYS A O 1
ATOM 2114 N N . THR A 1 277 ? -17.640 3.350 28.705 1.00 90.75 277 THR A N 1
ATOM 2115 C CA . THR A 1 277 ? -18.123 3.344 27.328 1.00 90.75 277 THR A CA 1
ATOM 2116 C C . THR A 1 277 ? -16.939 3.190 26.389 1.00 90.75 277 THR A C 1
ATOM 2118 O O . THR A 1 277 ? -15.981 3.962 26.460 1.00 90.75 277 THR A O 1
ATOM 2121 N N . VAL A 1 278 ? -17.012 2.216 25.484 1.00 94.06 278 VAL A N 1
ATOM 2122 C CA . VAL A 1 278 ? -15.948 1.959 24.511 1.00 94.06 278 VAL A CA 1
ATOM 2123 C C . VAL A 1 278 ? -16.436 2.341 23.122 1.00 94.06 278 VAL A C 1
ATOM 2125 O O . VAL A 1 278 ? -17.527 1.965 22.702 1.00 94.06 278 VAL A O 1
ATOM 2128 N N . THR A 1 279 ? -15.627 3.110 22.405 1.00 96.06 279 THR A N 1
ATOM 2129 C CA . THR A 1 279 ? -15.906 3.539 21.034 1.00 96.06 279 THR A CA 1
ATOM 2130 C C . THR A 1 279 ? -14.743 3.157 20.139 1.00 96.06 279 THR A C 1
ATOM 2132 O O . THR A 1 279 ? -13.598 3.481 20.444 1.00 96.06 279 THR A O 1
ATOM 2135 N N . CYS A 1 280 ? -15.039 2.482 19.035 1.00 97.19 280 CYS A N 1
ATOM 2136 C CA . CYS A 1 280 ? -14.096 2.307 17.942 1.00 97.19 280 CYS A CA 1
ATOM 2137 C C . CYS A 1 280 ? -14.312 3.419 16.916 1.00 97.19 280 CYS A C 1
ATOM 2139 O O . CYS A 1 280 ? -15.456 3.725 16.581 1.00 97.19 280 CYS A O 1
ATOM 2141 N N . GLU A 1 281 ? -13.235 4.016 16.418 1.00 97.25 281 GLU A N 1
ATOM 2142 C CA . GLU A 1 281 ? -13.273 5.100 15.441 1.00 97.25 281 GLU A CA 1
ATOM 2143 C C . GLU A 1 281 ? -12.341 4.797 14.264 1.00 97.25 281 GLU A C 1
ATOM 2145 O O . GLU A 1 281 ? -11.182 4.426 14.458 1.00 97.25 281 GLU A O 1
ATOM 2150 N N . ALA A 1 282 ? -12.853 4.972 13.047 1.00 97.06 282 ALA A N 1
ATOM 2151 C CA . ALA A 1 282 ? -12.101 4.940 11.804 1.00 97.06 282 ALA A CA 1
ATOM 2152 C C . ALA A 1 282 ? -11.888 6.364 11.292 1.00 97.06 282 ALA A C 1
ATOM 2154 O O . ALA A 1 282 ? -12.849 7.114 11.097 1.00 97.06 282 ALA A O 1
ATOM 2155 N N . THR A 1 283 ? -10.632 6.721 11.045 1.00 95.62 283 THR A N 1
ATOM 2156 C CA . THR A 1 283 ? -10.244 8.050 10.572 1.00 95.62 283 THR A CA 1
ATOM 2157 C C . THR A 1 283 ? -9.429 7.973 9.288 1.00 95.62 283 THR A C 1
ATOM 2159 O O . THR A 1 283 ? -8.698 7.010 9.041 1.00 95.62 283 THR A O 1
ATOM 2162 N N . LYS A 1 284 ? -9.572 9.007 8.462 1.00 93.00 284 LYS A N 1
ATOM 2163 C CA . LYS A 1 284 ? -8.786 9.240 7.253 1.00 93.00 284 LYS A CA 1
ATOM 2164 C C . LYS A 1 284 ? -8.682 10.746 7.023 1.00 93.00 284 LYS A C 1
ATOM 2166 O O . LYS A 1 284 ? -9.620 11.485 7.322 1.00 93.00 284 LYS A O 1
ATOM 2171 N N . ASP A 1 285 ? -7.554 11.191 6.480 1.00 88.44 285 ASP A N 1
ATOM 2172 C CA . ASP A 1 285 ? -7.319 12.603 6.183 1.00 88.44 285 ASP A CA 1
ATOM 2173 C C . ASP A 1 285 ? -8.420 13.180 5.287 1.00 88.44 285 ASP A C 1
ATOM 2175 O O . ASP A 1 285 ? -8.818 12.580 4.285 1.00 88.44 285 ASP A O 1
ATOM 2179 N N . SER A 1 286 ? -8.896 14.376 5.640 1.00 87.19 286 SER A N 1
ATOM 2180 C CA . SER A 1 286 ? -9.954 15.098 4.915 1.00 87.19 286 SER A CA 1
ATOM 2181 C C . SER A 1 286 ? -11.284 14.338 4.783 1.00 87.19 286 SER A C 1
ATOM 2183 O O . SER A 1 286 ? -12.076 14.643 3.894 1.00 87.19 286 SER A O 1
ATOM 2185 N N . GLN A 1 287 ? -11.545 13.356 5.651 1.00 91.94 287 GLN A N 1
ATOM 2186 C CA . GLN A 1 287 ? -12.819 12.642 5.738 1.00 91.94 287 GLN A CA 1
ATOM 2187 C C . GLN A 1 287 ? -13.404 12.754 7.150 1.00 91.94 287 GLN A C 1
ATOM 2189 O O . GLN A 1 287 ? -12.651 12.807 8.126 1.00 91.94 287 GLN A O 1
ATOM 2194 N N . PRO A 1 288 ? -14.740 12.786 7.292 1.00 93.94 288 PRO A N 1
ATOM 2195 C CA . PRO A 1 288 ? -15.363 12.736 8.605 1.00 93.94 288 PRO A CA 1
ATOM 2196 C C . PRO A 1 288 ? -15.063 11.388 9.288 1.00 93.94 288 PRO A C 1
ATOM 2198 O O . PRO A 1 288 ? -15.094 10.346 8.625 1.00 93.94 288 PRO A O 1
ATOM 2201 N N . PRO A 1 289 ? -14.784 11.380 10.605 1.00 94.38 289 PRO A N 1
ATOM 2202 C CA . PRO A 1 289 ? -14.560 10.142 11.337 1.00 94.38 289 PRO A CA 1
ATOM 2203 C C . PRO A 1 289 ? -15.852 9.324 11.405 1.00 94.38 289 PRO A C 1
ATOM 2205 O O . PRO A 1 289 ? -16.934 9.860 11.656 1.00 94.38 289 PRO A O 1
ATOM 2208 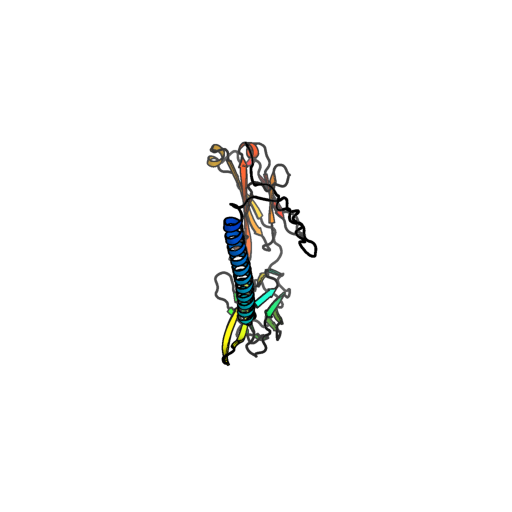N N . VAL A 1 290 ? -15.731 8.010 11.233 1.00 96.88 290 VAL A N 1
ATOM 2209 C CA . VAL A 1 290 ? -16.825 7.066 11.487 1.00 96.88 290 VAL A CA 1
ATOM 2210 C C . VAL A 1 290 ? -16.569 6.424 12.834 1.00 96.88 290 VAL A C 1
ATOM 2212 O O . VAL A 1 290 ? -15.468 5.946 13.086 1.00 96.88 290 VAL A O 1
ATOM 2215 N N . SER A 1 291 ? -17.567 6.403 13.711 1.00 96.75 291 SER A N 1
ATOM 2216 C CA . SER A 1 291 ? -17.428 5.807 15.037 1.00 96.75 291 SER A CA 1
ATOM 2217 C C . SER A 1 291 ? -18.581 4.869 15.351 1.00 96.75 291 SER A C 1
ATOM 2219 O O . SER A 1 291 ? -19.709 5.077 14.910 1.00 96.75 291 SER A O 1
ATOM 2221 N N . GLN A 1 292 ? -18.275 3.824 16.113 1.00 96.31 292 GLN A N 1
ATOM 2222 C CA . GLN A 1 292 ? -19.254 2.900 16.658 1.00 96.31 292 GLN A CA 1
ATOM 2223 C C . GLN A 1 292 ? -18.988 2.728 18.148 1.00 96.31 292 GLN A C 1
ATOM 2225 O O . GLN A 1 292 ? -17.910 2.295 18.564 1.00 96.31 292 GLN A O 1
ATOM 2230 N N . THR A 1 293 ? -19.988 3.077 18.949 1.00 94.62 293 THR A N 1
ATOM 2231 C CA . THR A 1 293 ? -19.930 2.990 20.406 1.00 94.62 293 THR A CA 1
ATOM 2232 C C . THR A 1 293 ? -20.666 1.747 20.874 1.00 94.62 293 THR A C 1
ATOM 2234 O O . THR A 1 293 ? -21.811 1.523 20.486 1.00 94.62 293 THR A O 1
ATOM 2237 N N . LEU A 1 294 ? -20.026 0.969 21.742 1.00 92.31 294 LEU A N 1
ATOM 2238 C CA . LEU A 1 294 ? -20.647 -0.147 22.437 1.00 92.31 294 LEU A CA 1
ATOM 2239 C C . LEU A 1 294 ? -20.813 0.206 23.914 1.00 92.31 294 LEU A C 1
ATOM 2241 O O . LEU A 1 294 ? -19.856 0.587 24.596 1.00 92.31 294 LEU A O 1
ATOM 2245 N N . ARG A 1 295 ? -22.044 0.062 24.409 1.00 85.62 295 ARG A N 1
ATOM 2246 C CA . ARG A 1 295 ? -22.362 0.182 25.835 1.00 85.62 295 ARG A CA 1
ATOM 2247 C C . ARG A 1 295 ? -22.682 -1.190 26.406 1.00 85.62 295 ARG A C 1
ATOM 2249 O O . ARG A 1 295 ? -23.369 -1.984 25.768 1.00 85.62 295 ARG A O 1
ATOM 2256 N N . ARG A 1 296 ? -22.259 -1.436 27.648 1.00 80.62 296 ARG A N 1
ATOM 2257 C CA . ARG A 1 296 ? -22.545 -2.690 28.362 1.00 80.62 296 ARG A CA 1
ATOM 2258 C C . ARG A 1 296 ? -24.036 -3.035 28.379 1.00 80.62 296 ARG A C 1
ATOM 2260 O O . ARG A 1 296 ? -24.398 -4.195 28.236 1.00 80.62 296 ARG A O 1
ATOM 2267 N N . GLU A 1 297 ? -24.895 -2.034 28.529 1.00 75.94 297 GLU A N 1
ATOM 2268 C CA . GLU A 1 297 ? -26.351 -2.212 28.610 1.00 75.94 297 GLU A CA 1
ATOM 2269 C C . GLU A 1 297 ? -26.963 -2.820 27.343 1.00 75.94 297 GLU A C 1
ATOM 2271 O O . GLU A 1 297 ? -28.030 -3.414 27.400 1.00 75.94 297 GLU A O 1
ATOM 2276 N N . GLN A 1 298 ? -26.276 -2.720 26.203 1.00 71.44 298 GLN A N 1
ATOM 2277 C CA . GLN A 1 298 ? -26.703 -3.330 24.942 1.00 71.44 298 GLN A CA 1
ATOM 2278 C C . GLN A 1 298 ? -26.329 -4.818 24.853 1.00 71.44 298 GLN A C 1
ATOM 2280 O O . GLN A 1 298 ? -26.697 -5.483 23.891 1.00 71.44 298 GLN A O 1
ATOM 2285 N N . CYS A 1 299 ? -25.595 -5.336 25.842 1.00 70.38 299 CYS A N 1
ATOM 2286 C CA . CYS A 1 299 ? -25.072 -6.701 25.873 1.00 70.38 299 CYS A CA 1
ATOM 2287 C C . CYS A 1 299 ? -25.815 -7.600 26.882 1.00 70.38 299 CYS A C 1
ATOM 2289 O O . CYS A 1 299 ? -25.457 -8.760 27.039 1.00 70.38 299 CYS A O 1
ATOM 2291 N N . THR A 1 300 ? -26.831 -7.098 27.595 1.00 58.00 300 THR A N 1
ATOM 2292 C CA . THR A 1 300 ? -27.483 -7.779 28.738 1.00 58.00 300 THR A CA 1
ATOM 2293 C C . THR A 1 300 ? -28.488 -8.882 28.359 1.00 58.00 300 THR A C 1
ATOM 2295 O O . THR A 1 300 ? -29.390 -9.190 29.133 1.00 58.00 300 THR A O 1
ATOM 2298 N N . GLY A 1 301 ? -28.322 -9.523 27.199 1.00 54.84 301 GLY A N 1
ATOM 2299 C CA . GLY A 1 301 ? -29.202 -10.598 26.719 1.00 54.84 301 GLY A CA 1
ATOM 2300 C C . GLY A 1 301 ? -28.513 -11.690 25.893 1.00 54.84 301 GLY A C 1
ATOM 2301 O O . GLY A 1 301 ? -29.212 -12.423 25.196 1.00 54.84 301 GLY A O 1
ATOM 2302 N N . GLN A 1 302 ? -27.177 -11.778 25.939 1.00 45.38 302 GLN A N 1
ATOM 2303 C CA . GLN A 1 302 ? -26.364 -12.782 25.236 1.00 45.38 302 GLN A CA 1
ATOM 2304 C C . GLN A 1 302 ? -25.538 -13.636 26.196 1.00 45.38 302 GLN A C 1
ATOM 2306 O O . GLN A 1 302 ? -25.039 -13.090 27.206 1.00 45.38 302 GLN A O 1
#

Nearest PDB structures (foldseek):
  5drn-assembly2_L  TM=7.939E-01  e=1.871E-26  Oryctolagus cuniculus
  3mlt-assembly1_L  TM=7.826E-01  e=2.644E-23  Homo sapiens
  7mhy-assembly1_N  TM=9.488E-01  e=1.434E-13  Mus musculus
  5whz-assembly1_L  TM=4.264E-01  e=6.887E-21  Homo sapiens
  8jow-assembly2_C  TM=9.184E-01  e=1.839E-11  Oryctolagus cuniculus

Mean predicted aligned error: 15.64 Å

Solvent-accessible surface area (backbone atoms only — not comparable to full-atom values): 17382 Å² total; per-residue (Å²): 134,86,78,79,95,68,86,80,82,92,76,91,71,95,74,83,83,82,92,80,86,84,78,89,81,76,95,77,66,92,86,49,63,70,62,53,52,54,53,53,53,52,51,52,54,50,51,53,49,50,51,52,50,50,53,52,50,52,51,52,51,51,51,49,50,50,53,53,60,67,72,60,83,68,81,73,78,75,78,45,45,48,40,42,56,58,64,46,78,43,46,65,59,41,69,50,72,40,38,36,38,39,38,69,63,36,84,57,79,65,24,29,32,35,30,43,26,43,96,94,52,72,75,39,80,40,29,35,49,34,49,43,70,36,91,92,54,65,87,48,53,47,39,39,64,61,46,34,48,34,37,44,35,34,44,60,33,46,64,85,68,38,29,37,36,32,46,35,36,47,43,79,42,76,43,101,79,75,54,68,46,81,43,83,44,63,28,81,27,25,39,37,45,45,51,70,84,33,78,46,51,68,45,71,44,76,48,54,75,74,44,42,75,72,50,31,31,51,33,39,38,40,32,40,60,16,30,64,82,74,61,39,80,47,39,24,53,71,83,39,82,52,67,78,60,55,49,73,54,76,66,42,75,39,90,90,77,75,26,23,32,38,44,36,36,40,48,43,49,33,76,58,54,76,77,40,44,40,30,43,36,40,39,44,90,100,50,83,70,44,72,40,74,51,52,66,83,82,52,81,85,121

Radius of gyration: 37.92 Å; Cα contacts (8 Å, |Δi|>4): 544; chains: 1; bounding box: 111×33×88 Å

Organism: Pygocentrus nattereri (NCBI:txid42514)

pLDDT: mean 78.3, std 22.54, range [24.73, 98.31]

Foldseek 3Di:
DDDDPDDDDPDDDDDDDDDDDDDDDDDDDDVVVVVVVVVVVVVVVVVVVVVVVVVVVVVVVVVVVVVVVVVPPDPPDDKAKAKPDQEDEDEQQAKDKIKIFIPQWDADQFFKWKWWDDVPGDTDTAATSQFHGDPPHDPQWGKDDGTTMIMIMGGRDDQVSFTKMKMWGWDFDQDPVRDTDTDIDIYPIYGYQYHDFDFWDKDKDWADPVVVVVQKTKIKIKTPFGDDQPKDKWKDKQNHTDDPQKDKDRWDQDPPRRGTMIMMMHMDGSVSLQPIKMKMWIDDPPDDIDIDIDHPVVVVPD

Secondary structure (DSSP, 8-state):
----------------S------------TTSHHHHHHHHHHHHHHHHHHHHHHHHHHHHHHHHHHHHHHH-----PPPEEEEE-SEEEE-TT--EEEEEEEEEEE-STT-EEEEEE-TTSPPEEEEETTTEEPTT--TTEEEEEEEEEEEEEESS--GGG-EEEEEEEEEEEE-TTS-EEEEEEE---EEEEES--BPPEEEEEPPPHHHHTTTEEEEEEEEEEEBSTT-EEEEEETTEEE-TTEEEPPPEEPTTTS-EEEEEEEEEEHHHHHH--EEEEEE-TTSPPEEEEE-GGGGTT-